Protein AF-A0A844G6I3-F1 (afdb_monomer)

Sequence (234 aa):
MMVKEEQNESQNSAVAVIETPEEQELDELVNLEDRIRTGVGHCFEIGMLLERIRKEKLYLLRGYKSFQCYCEEMFHIDRSYGYRLITCYRVRSLLPEDSRTLIPERLIRPLASLPPEAVVKIWNNAREAANGGIPNRRQLEKQVDEYRKRILDDELIEKFGPCDEESFFSYVLKRKLDTRTTVSELIESTKSRQALITAVKELKPLGIAFVPEEKEQLRIEILRRQEQELEKLW

Foldseek 3Di:
DDDDDDDDDDDPDPDDPPDDPLRVLVVVLVVLLVCCVVVPPCLLSLLVSLCVCQVVVSVVSVVDPDSQVSCCVSPVQHPVRNVLSVLLNVLLVLEDPVCNVPDDSLLSVLLSVDDSVLSHVLQVQQCVVVVNDGHDNVSSNVSSVVVVVVVVVVVCCVVPNPDDPQSSVCVVLVHRDDLPCALVNLLVSADALVSSVVVVVVVVVVVNDDDPVSVVVSVVSSVVRVVVVVVVVD

Radius of gyration: 33.17 Å; Cα contacts (8 Å, |Δi|>4): 162; chains: 1; bounding box: 119×59×69 Å

Mean predicted aligned error: 16.25 Å

Structure (mmCIF, N/CA/C/O backbone):
data_AF-A0A844G6I3-F1
#
_entry.id   AF-A0A844G6I3-F1
#
loop_
_atom_site.group_PDB
_atom_site.id
_atom_site.type_symbol
_atom_site.label_atom_id
_atom_site.label_alt_id
_atom_site.label_comp_id
_atom_site.label_asym_id
_atom_site.label_entity_id
_atom_site.label_seq_id
_atom_site.pdbx_PDB_ins_code
_atom_site.Cartn_x
_atom_site.Cartn_y
_atom_site.Cartn_z
_atom_site.occupancy
_atom_site.B_iso_or_equiv
_atom_site.auth_seq_id
_atom_site.auth_comp_id
_atom_site.auth_asym_id
_atom_site.auth_atom_id
_atom_site.pdbx_PDB_model_num
ATOM 1 N N . MET A 1 1 ? -76.545 35.129 45.598 1.00 35.72 1 MET A N 1
ATOM 2 C CA . MET A 1 1 ? -76.143 33.737 45.283 1.00 35.72 1 MET A CA 1
ATOM 3 C C . MET A 1 1 ? -74.853 33.841 44.472 1.00 35.72 1 MET A C 1
ATOM 5 O O . MET A 1 1 ? -74.798 34.738 43.645 1.00 35.72 1 MET A O 1
ATOM 9 N N . MET A 1 2 ? -73.729 33.206 44.830 1.00 37.78 2 MET A N 1
ATOM 10 C CA . MET A 1 2 ? -73.489 31.768 45.097 1.00 37.78 2 MET A CA 1
ATOM 11 C C . MET A 1 2 ? -73.597 30.942 43.799 1.00 37.78 2 MET A C 1
ATOM 13 O O . MET A 1 2 ? -74.603 31.094 43.117 1.00 37.78 2 MET A O 1
ATOM 17 N N . VAL A 1 3 ? -72.643 30.072 43.432 1.00 39.09 3 VAL A N 1
ATOM 18 C CA . VAL A 1 3 ? -71.362 29.693 44.087 1.00 39.09 3 VAL A CA 1
ATOM 19 C C . VAL A 1 3 ? -70.302 29.304 43.016 1.00 39.09 3 VAL A C 1
ATOM 21 O O . VAL A 1 3 ? -70.539 29.556 41.838 1.00 39.09 3 VAL A O 1
ATOM 24 N N . LYS A 1 4 ? -69.124 28.791 43.416 1.00 43.94 4 LYS A N 1
ATOM 25 C CA . LYS A 1 4 ? -68.039 28.251 42.553 1.00 43.94 4 LYS A CA 1
ATOM 26 C C . LYS A 1 4 ? -68.442 26.865 41.944 1.00 43.94 4 LYS A C 1
ATOM 28 O O . LYS A 1 4 ? -69.639 26.616 41.865 1.00 43.94 4 LYS A O 1
ATOM 33 N N . GLU A 1 5 ? -67.625 25.902 41.478 1.00 42.06 5 GLU A N 1
ATOM 34 C CA . GLU A 1 5 ? -66.207 25.446 41.619 1.00 42.06 5 GLU A CA 1
ATOM 35 C C . GLU A 1 5 ? -65.934 24.452 40.424 1.00 42.06 5 GLU A C 1
ATOM 37 O O . GLU A 1 5 ? -66.905 23.973 39.845 1.00 42.06 5 GLU A O 1
ATOM 42 N N . GLU A 1 6 ? -64.734 24.063 39.945 1.00 44.06 6 GLU A N 1
ATOM 43 C CA . GLU A 1 6 ? -63.344 24.414 40.309 1.00 44.06 6 GLU A CA 1
ATOM 44 C C . GLU A 1 6 ? -62.292 24.275 39.157 1.00 44.06 6 GLU A C 1
ATOM 46 O O . GLU A 1 6 ? -61.681 25.275 38.790 1.00 44.06 6 GLU A O 1
ATOM 51 N N . GLN A 1 7 ? -62.042 23.062 38.619 1.00 42.12 7 GLN A N 1
ATOM 52 C CA . GLN A 1 7 ? -60.841 22.630 37.836 1.00 42.12 7 GLN A CA 1
ATOM 53 C C . GLN A 1 7 ? -61.247 21.625 36.694 1.00 42.12 7 GLN A C 1
ATOM 55 O O . GLN A 1 7 ? -62.439 21.373 36.548 1.00 42.12 7 GLN A O 1
ATOM 60 N N . ASN A 1 8 ? -60.411 21.014 35.823 1.00 35.09 8 ASN A N 1
ATOM 61 C CA . ASN A 1 8 ? -58.976 20.679 35.894 1.00 35.09 8 ASN A CA 1
ATOM 62 C C . ASN A 1 8 ? -58.279 20.390 34.522 1.00 35.09 8 ASN A C 1
ATOM 64 O O . ASN A 1 8 ? -58.935 20.221 33.499 1.00 35.09 8 ASN A O 1
ATOM 68 N N . GLU A 1 9 ? -56.941 20.310 34.563 1.00 37.25 9 GLU A N 1
ATOM 69 C CA . GLU A 1 9 ? -55.935 19.669 33.680 1.00 37.25 9 GLU A CA 1
ATOM 70 C C . GLU A 1 9 ? -56.313 19.010 32.333 1.00 37.25 9 GLU A C 1
ATOM 72 O O . GLU A 1 9 ? -57.052 18.029 32.260 1.00 37.25 9 GLU A O 1
ATOM 77 N N . SER A 1 10 ? -55.533 19.363 31.299 1.00 40.62 10 SER A N 1
ATOM 78 C CA . SER A 1 10 ? -54.581 18.412 30.679 1.00 40.62 10 SER A CA 1
ATOM 79 C C . SER A 1 10 ? -53.498 19.147 29.876 1.00 40.62 10 SER A C 1
ATOM 81 O O . SER A 1 10 ? -53.684 19.470 28.704 1.00 40.62 10 SER A O 1
ATOM 83 N N . GLN A 1 11 ? -52.342 19.404 30.496 1.00 43.91 11 GLN A N 1
ATOM 84 C CA . GLN A 1 11 ? -51.139 19.827 29.772 1.00 43.91 11 GLN A CA 1
ATOM 85 C C . GLN A 1 11 ? -50.403 18.589 29.244 1.00 43.91 11 GLN A C 1
ATOM 87 O O . GLN A 1 11 ? -49.756 17.892 30.019 1.00 43.91 11 GLN A O 1
ATOM 92 N N . ASN A 1 12 ? -50.445 18.328 27.935 1.00 38.28 12 ASN A N 1
ATOM 93 C CA . ASN A 1 12 ? -49.542 17.351 27.318 1.00 38.28 12 ASN A CA 1
ATOM 94 C C . ASN A 1 12 ? -48.330 18.071 26.711 1.00 38.28 12 ASN A C 1
ATOM 96 O O . ASN A 1 12 ? -48.283 18.336 25.509 1.00 38.28 12 ASN A O 1
ATOM 100 N N . SER A 1 13 ? -47.377 18.445 27.566 1.00 39.41 13 SER A N 1
ATOM 101 C CA . SER A 1 13 ? -46.087 18.970 27.118 1.00 39.41 13 SER A CA 1
ATOM 102 C C . SER A 1 13 ? -45.249 17.823 26.559 1.00 39.41 13 SER A C 1
ATOM 104 O O . SER A 1 13 ? -44.830 16.940 27.307 1.00 39.41 13 SER A O 1
ATOM 106 N N . ALA A 1 14 ? -45.007 17.825 25.248 1.00 44.88 14 ALA A N 1
ATOM 107 C CA . ALA A 1 14 ? -44.119 16.860 24.616 1.00 44.88 14 ALA A CA 1
ATOM 108 C C . ALA A 1 14 ? -42.674 17.117 25.075 1.00 44.88 14 ALA A C 1
ATOM 110 O O . ALA A 1 14 ? -41.988 17.995 24.549 1.00 44.88 14 ALA A O 1
ATOM 111 N N . VAL A 1 15 ? -42.223 16.359 26.077 1.00 42.91 15 VAL A N 1
ATOM 112 C CA . VAL A 1 15 ? -40.839 16.398 26.558 1.00 42.91 15 VAL A CA 1
ATOM 113 C C . VAL A 1 15 ? -39.935 15.852 25.458 1.00 42.91 15 VAL A C 1
ATOM 115 O O . VAL A 1 15 ? -39.840 14.642 25.261 1.00 42.91 15 VAL A O 1
ATOM 118 N N . ALA A 1 16 ? -39.268 16.752 24.737 1.00 52.22 16 ALA A N 1
ATOM 119 C CA . ALA A 1 16 ? -38.140 16.384 23.898 1.00 52.22 16 ALA A CA 1
ATOM 120 C C . ALA A 1 16 ? -37.038 15.830 24.811 1.00 52.22 16 ALA A C 1
ATOM 122 O O . ALA A 1 16 ? -36.490 16.561 25.639 1.00 52.22 16 ALA A O 1
ATOM 123 N N . VAL A 1 17 ? -36.754 14.533 24.692 1.00 58.41 17 VAL A N 1
ATOM 124 C CA . VAL A 1 17 ? -35.651 13.897 25.414 1.00 58.41 17 VAL A CA 1
ATOM 125 C C . VAL A 1 17 ? -34.356 14.477 24.857 1.00 58.41 17 VAL A C 1
ATOM 127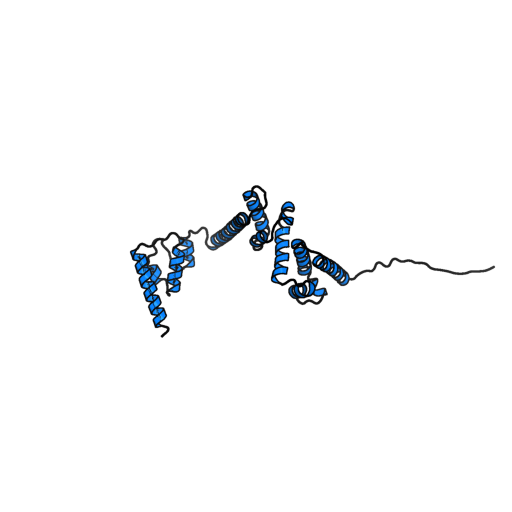 O O . VAL A 1 17 ? -34.025 14.271 23.693 1.00 58.41 17 VAL A O 1
ATOM 130 N N . ILE A 1 18 ? -33.651 15.252 25.680 1.00 60.41 18 ILE A N 1
ATOM 131 C CA . ILE A 1 18 ? -32.313 15.741 25.350 1.00 60.41 18 ILE A CA 1
ATOM 132 C C . ILE A 1 18 ? -31.343 14.618 25.713 1.00 60.41 18 ILE A C 1
ATOM 134 O O . ILE A 1 18 ? -30.822 14.574 26.826 1.00 60.41 18 ILE A O 1
ATOM 138 N N . GLU A 1 19 ? -31.176 13.687 24.779 1.00 64.38 19 GLU A N 1
ATOM 139 C CA . GLU A 1 19 ? -30.143 12.651 24.819 1.00 64.38 19 GLU A CA 1
ATOM 140 C C . GLU A 1 19 ? -28.765 13.298 25.015 1.00 64.38 19 GLU A C 1
ATOM 142 O O . GLU A 1 19 ? -28.468 14.365 24.463 1.00 64.38 19 GLU A O 1
ATOM 147 N N . THR A 1 20 ? -27.912 12.663 25.812 1.00 79.06 20 THR A N 1
ATOM 148 C CA . THR A 1 20 ? -26.533 13.120 25.990 1.00 79.06 20 THR A CA 1
ATOM 149 C C . THR A 1 20 ? -25.675 12.732 24.777 1.00 79.06 20 THR A C 1
ATOM 151 O O . THR A 1 20 ? -25.968 11.744 24.100 1.00 79.06 20 THR A O 1
ATOM 154 N N . PRO A 1 21 ? -24.572 13.454 24.493 1.00 79.75 21 PRO A N 1
ATOM 155 C CA . PRO A 1 21 ? -23.699 13.116 23.367 1.00 79.75 21 PRO A CA 1
ATOM 156 C C . PRO A 1 21 ? -23.146 11.681 23.414 1.00 79.75 21 PRO A C 1
ATOM 158 O O . PRO A 1 21 ? -22.980 11.060 22.369 1.00 79.75 21 PRO A O 1
ATOM 161 N N . GLU A 1 22 ? -22.901 11.133 24.610 1.00 81.69 22 GLU A N 1
ATOM 162 C CA . GLU A 1 22 ? -22.401 9.760 24.782 1.00 81.69 22 GLU A CA 1
ATOM 163 C C . GLU A 1 22 ? -23.467 8.698 24.452 1.00 81.69 22 GLU A C 1
ATOM 165 O O . GLU A 1 22 ? -23.132 7.647 23.906 1.00 81.69 22 GLU A O 1
ATOM 170 N N . GLU A 1 23 ? -24.748 8.974 24.721 1.00 85.31 23 GLU A N 1
ATOM 171 C CA . GLU A 1 23 ? -25.867 8.109 24.317 1.00 85.31 23 GLU A CA 1
ATOM 172 C C . GLU A 1 23 ? -26.033 8.112 22.788 1.00 85.31 23 GLU A C 1
ATOM 174 O O . GLU A 1 23 ? -26.194 7.054 22.181 1.00 85.31 23 GLU A O 1
ATOM 179 N N . GLN A 1 24 ? -25.888 9.277 22.148 1.00 87.38 24 GLN A N 1
ATOM 180 C CA . GLN A 1 24 ? -25.983 9.407 20.689 1.00 87.38 24 GLN A CA 1
ATOM 181 C C . GLN A 1 24 ? -24.823 8.712 19.955 1.00 87.38 24 GLN A C 1
ATOM 183 O O . GLN A 1 24 ? -25.059 7.991 18.983 1.00 87.38 24 GLN A O 1
ATOM 188 N N . GLU A 1 25 ? -23.579 8.850 20.431 1.00 91.25 25 GLU A N 1
ATOM 189 C CA . GLU A 1 25 ? -22.440 8.102 19.873 1.00 91.25 25 GLU A CA 1
ATOM 190 C C . GLU A 1 25 ? -22.575 6.578 20.082 1.00 91.25 25 GLU A C 1
ATOM 192 O O . GLU A 1 25 ? -22.097 5.792 19.255 1.00 91.25 25 GLU A O 1
ATOM 197 N N . LEU A 1 26 ? -23.237 6.138 21.161 1.00 92.94 26 LEU A N 1
ATOM 198 C CA . LEU A 1 26 ? -23.492 4.722 21.432 1.00 92.94 26 LEU A CA 1
ATOM 199 C C . LEU A 1 26 ? -24.557 4.133 20.492 1.00 92.94 26 LEU A C 1
ATOM 201 O O . LEU A 1 26 ? -24.345 3.038 19.965 1.00 92.94 26 LEU A O 1
ATOM 205 N N . ASP A 1 27 ? -25.652 4.846 20.232 1.00 92.38 27 ASP A N 1
ATOM 206 C CA . ASP A 1 27 ? -26.686 4.415 19.280 1.00 92.38 27 ASP A CA 1
ATOM 207 C C . ASP A 1 27 ? -26.177 4.435 17.828 1.00 92.38 27 ASP A C 1
ATOM 209 O O . ASP A 1 27 ? -26.443 3.502 17.057 1.00 92.38 27 ASP A O 1
ATOM 213 N N . GLU A 1 28 ? -25.343 5.416 17.459 1.00 93.38 28 GLU A N 1
ATOM 214 C CA . GLU A 1 28 ? -24.597 5.360 16.197 1.00 93.38 28 GLU A CA 1
ATOM 215 C C . GLU A 1 28 ? -23.698 4.117 16.131 1.00 93.38 28 GLU A C 1
ATOM 217 O O . GLU A 1 28 ? -23.680 3.425 15.110 1.00 93.38 28 GLU A O 1
ATOM 222 N N . LEU A 1 29 ? -22.977 3.784 17.206 1.00 94.88 29 LEU A N 1
ATOM 223 C CA . LEU A 1 29 ? -22.133 2.591 17.246 1.00 94.88 29 LEU A CA 1
ATOM 224 C C . LEU A 1 29 ? -22.944 1.296 17.096 1.00 94.88 29 LEU A C 1
ATOM 226 O O . LEU A 1 29 ? -22.521 0.420 16.341 1.00 94.88 29 LEU A O 1
ATOM 230 N N . VAL A 1 30 ? -24.111 1.178 17.737 1.00 95.12 30 VAL A N 1
ATOM 231 C CA . VAL A 1 30 ? -25.024 0.032 17.556 1.00 95.12 30 VAL A CA 1
ATOM 232 C C . VAL A 1 30 ? -25.443 -0.099 16.087 1.00 95.12 30 VAL A C 1
ATOM 234 O O . VAL A 1 30 ? -25.347 -1.189 15.521 1.00 95.12 30 VAL A O 1
ATOM 237 N N . ASN A 1 31 ? -25.810 1.006 15.429 1.00 93.44 31 ASN A N 1
ATOM 238 C CA . ASN A 1 31 ? -26.165 1.009 14.006 1.00 93.44 31 ASN A CA 1
ATOM 239 C C . ASN A 1 31 ? -25.001 0.536 13.110 1.00 93.44 31 ASN A C 1
ATOM 241 O O . ASN A 1 31 ? -25.188 -0.281 12.204 1.00 93.44 31 ASN A O 1
ATOM 245 N N . LEU A 1 32 ? -23.782 1.019 13.377 1.00 94.25 32 LEU A N 1
ATOM 246 C CA . LEU A 1 32 ? -22.578 0.624 12.640 1.00 94.25 32 LEU A CA 1
ATOM 247 C C . LEU A 1 32 ? -22.218 -0.853 12.883 1.00 94.25 32 LEU A C 1
ATOM 249 O O . LEU A 1 32 ? -21.827 -1.544 11.940 1.00 94.25 32 LEU A O 1
ATOM 253 N N . GLU A 1 33 ? -22.372 -1.351 14.113 1.00 94.75 33 GLU A N 1
ATOM 254 C CA . GLU A 1 33 ? -22.182 -2.763 14.457 1.00 94.75 33 GLU A CA 1
ATOM 255 C C . GLU A 1 33 ? -23.172 -3.673 13.715 1.00 94.75 33 GLU A C 1
ATOM 257 O O . GLU A 1 33 ? -22.752 -4.654 13.098 1.00 94.75 33 GLU A O 1
ATOM 262 N N . ASP A 1 34 ? -24.468 -3.351 13.720 1.00 92.94 34 ASP A N 1
ATOM 263 C CA . ASP A 1 34 ? -25.490 -4.172 13.061 1.00 92.94 34 ASP A CA 1
ATOM 264 C C . ASP A 1 34 ? -25.353 -4.172 11.536 1.00 92.94 34 ASP A C 1
ATOM 266 O O . ASP A 1 34 ? -25.562 -5.207 10.896 1.00 92.94 34 ASP A O 1
ATOM 270 N N . ARG A 1 35 ? -24.895 -3.069 10.935 1.00 91.69 35 ARG A N 1
ATOM 271 C CA . ARG A 1 35 ? -24.529 -3.035 9.509 1.00 91.69 35 ARG A CA 1
ATOM 272 C C . ARG A 1 35 ? -23.298 -3.884 9.183 1.00 91.69 35 ARG A C 1
ATOM 274 O O . ARG A 1 35 ? -23.248 -4.484 8.112 1.00 91.69 35 ARG A O 1
ATOM 281 N N . ILE A 1 36 ? -22.330 -4.007 10.095 1.00 91.12 36 ILE A N 1
ATOM 282 C CA . ILE A 1 36 ? -21.210 -4.952 9.930 1.00 91.12 36 ILE A CA 1
ATOM 283 C C . ILE A 1 36 ? -21.706 -6.403 10.053 1.00 91.12 36 ILE A C 1
ATOM 285 O O . ILE A 1 36 ? -21.328 -7.236 9.230 1.00 91.12 36 ILE A O 1
ATOM 289 N N . ARG A 1 37 ? -22.589 -6.705 11.018 1.00 89.06 37 ARG A N 1
ATOM 290 C CA . ARG A 1 37 ? -23.183 -8.047 11.215 1.00 89.06 37 ARG A CA 1
ATOM 291 C C . ARG A 1 37 ? -24.044 -8.495 10.029 1.00 89.06 37 ARG A C 1
ATOM 293 O O . ARG A 1 37 ? -23.988 -9.655 9.634 1.00 89.06 37 ARG A O 1
ATOM 300 N N . THR A 1 38 ? -24.830 -7.584 9.456 1.00 84.75 38 THR A N 1
ATOM 301 C CA . THR A 1 38 ? -25.734 -7.861 8.322 1.00 84.75 38 THR A CA 1
ATOM 302 C C . THR A 1 38 ? -25.066 -7.753 6.946 1.00 84.75 38 THR A C 1
ATOM 304 O O . THR A 1 38 ? -25.642 -8.218 5.964 1.00 84.75 38 THR A O 1
ATOM 307 N N . GLY A 1 39 ? -23.849 -7.198 6.858 1.00 65.06 39 GLY A N 1
ATOM 308 C CA . GLY A 1 39 ? -23.117 -6.861 5.625 1.00 65.06 39 GLY A CA 1
ATOM 309 C C . GLY A 1 39 ? -22.582 -8.036 4.787 1.00 65.06 39 GLY A C 1
ATOM 310 O O . GLY A 1 39 ? -21.447 -7.992 4.298 1.00 65.06 39 GLY A O 1
ATOM 311 N N . VAL A 1 40 ? -23.375 -9.096 4.606 1.00 51.47 40 VAL A N 1
ATOM 312 C CA . VAL A 1 40 ? -23.017 -10.319 3.872 1.00 51.47 40 VAL A CA 1
ATOM 313 C C . VAL A 1 40 ? -22.689 -10.006 2.405 1.00 51.47 40 VAL A C 1
ATOM 315 O O . VAL A 1 40 ? -23.566 -9.884 1.556 1.00 51.47 40 VAL A O 1
ATOM 318 N N . GLY A 1 41 ? -21.391 -9.922 2.096 1.00 58.09 41 GLY A N 1
ATOM 319 C CA . GLY A 1 41 ? -20.866 -9.819 0.728 1.00 58.09 41 GLY A CA 1
ATOM 320 C C . GLY A 1 41 ? -20.300 -8.455 0.314 1.00 58.09 41 GLY A C 1
ATOM 321 O O . GLY A 1 41 ? -19.897 -8.303 -0.841 1.00 58.09 41 GLY A O 1
ATOM 322 N N . HIS A 1 42 ? -20.231 -7.455 1.202 1.00 73.88 42 HIS A N 1
ATOM 323 C CA . HIS A 1 42 ? -19.768 -6.101 0.849 1.00 73.88 42 HIS A CA 1
ATOM 324 C C . HIS A 1 42 ? -18.527 -5.652 1.637 1.00 73.88 42 HIS A C 1
ATOM 326 O O . HIS A 1 42 ? -18.568 -4.737 2.455 1.00 73.88 42 HIS A O 1
ATOM 332 N N . CYS A 1 43 ? -17.364 -6.226 1.302 1.00 78.50 43 CYS A N 1
ATOM 333 C CA . CYS A 1 43 ? -16.057 -5.883 1.891 1.00 78.50 43 CYS A CA 1
ATOM 334 C C . CYS A 1 43 ? -15.716 -4.375 1.871 1.00 78.50 43 CYS A C 1
ATOM 336 O O . CYS A 1 43 ? -14.955 -3.901 2.711 1.00 78.50 43 CYS A O 1
ATOM 338 N N . PHE A 1 44 ? -16.268 -3.620 0.915 1.00 83.12 44 PHE A N 1
ATOM 339 C CA . PHE A 1 44 ? -16.135 -2.161 0.838 1.00 83.12 44 PHE A CA 1
ATOM 340 C C . PHE A 1 44 ? -16.949 -1.430 1.913 1.00 83.12 44 PHE A C 1
ATOM 342 O O . PHE A 1 44 ? -16.438 -0.496 2.522 1.00 83.12 44 PHE A O 1
ATOM 349 N N . GLU A 1 45 ? -18.185 -1.865 2.170 1.00 87.38 45 GLU A N 1
ATOM 350 C CA . GLU A 1 45 ? -19.029 -1.292 3.221 1.00 87.38 45 GLU A CA 1
ATOM 351 C C . GLU A 1 45 ? -18.480 -1.647 4.604 1.00 87.38 45 GLU A C 1
ATOM 353 O O . GLU A 1 45 ? -18.292 -0.754 5.424 1.00 87.38 45 GLU A O 1
ATOM 358 N N . ILE A 1 46 ? -18.091 -2.906 4.833 1.00 90.81 46 ILE A N 1
ATOM 359 C CA . ILE A 1 46 ? -17.429 -3.297 6.087 1.00 90.81 46 ILE A CA 1
ATOM 360 C C . ILE A 1 46 ? -16.150 -2.464 6.291 1.00 90.81 46 ILE A C 1
ATOM 362 O O . ILE A 1 46 ? -15.919 -1.953 7.382 1.00 90.81 46 ILE A O 1
ATOM 366 N N . GLY A 1 47 ? -15.349 -2.244 5.240 1.00 91.62 47 GLY A N 1
ATOM 367 C CA . GLY A 1 47 ? -14.169 -1.373 5.294 1.00 91.62 47 GLY 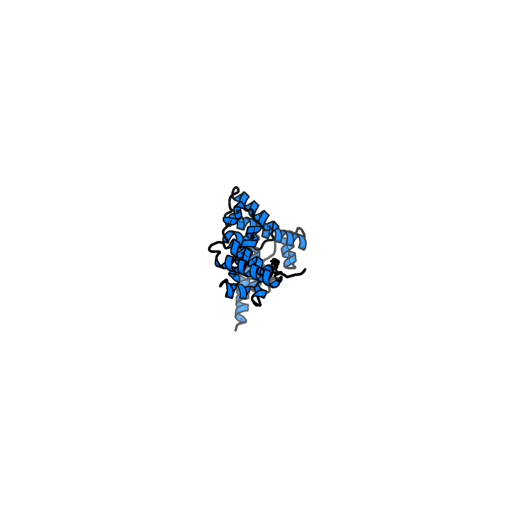A CA 1
ATOM 368 C C . GLY A 1 47 ? -14.476 0.088 5.653 1.00 91.62 47 GLY A C 1
ATOM 369 O O . GLY A 1 47 ? -13.732 0.686 6.428 1.00 91.62 47 GLY A O 1
ATOM 370 N N . MET A 1 48 ? -15.581 0.640 5.143 1.00 92.31 48 MET A N 1
ATOM 371 C CA . MET A 1 48 ? -16.071 1.988 5.460 1.00 92.31 48 MET A CA 1
ATOM 372 C C . MET A 1 48 ? -16.517 2.106 6.925 1.00 92.31 48 MET A C 1
ATOM 374 O O . MET A 1 48 ? -16.116 3.037 7.624 1.00 92.31 48 MET A O 1
ATOM 378 N N . LEU A 1 49 ? -17.324 1.153 7.400 1.00 94.75 49 LEU A N 1
ATOM 379 C CA . LEU A 1 49 ? -17.866 1.132 8.763 1.00 94.75 49 LEU A CA 1
ATOM 380 C C . LEU A 1 49 ? -16.744 0.935 9.797 1.00 94.75 49 LEU A C 1
ATOM 382 O O . LEU A 1 49 ? -16.664 1.671 10.782 1.00 94.75 49 LEU A O 1
ATOM 386 N N . LEU A 1 50 ? -15.816 0.012 9.524 1.00 95.06 50 LEU A N 1
ATOM 387 C CA . LEU A 1 50 ? -14.609 -0.198 10.326 1.00 95.06 50 LEU A CA 1
ATOM 388 C C . LEU A 1 50 ? -13.684 1.028 10.335 1.00 95.06 50 LEU A C 1
ATOM 390 O O . LEU A 1 50 ? -13.061 1.306 11.361 1.00 95.06 50 LEU A O 1
ATOM 394 N N . GLU A 1 51 ? -13.588 1.787 9.237 1.00 95.56 51 GLU A N 1
ATOM 395 C CA . GLU A 1 51 ? -12.857 3.057 9.247 1.00 95.56 51 GLU A CA 1
ATOM 396 C C . GLU A 1 51 ? -13.542 4.096 10.139 1.00 95.56 51 GLU A C 1
ATOM 398 O O . GLU A 1 51 ? -12.852 4.707 10.957 1.00 95.56 51 GLU A O 1
ATOM 403 N N . ARG A 1 52 ? -14.867 4.265 10.034 1.00 96.06 52 ARG A N 1
ATOM 404 C CA . ARG A 1 52 ? -15.625 5.214 10.863 1.00 96.06 52 ARG A CA 1
ATOM 405 C C . ARG A 1 52 ? -15.390 4.953 12.356 1.00 96.06 52 ARG A C 1
ATOM 407 O O . ARG A 1 52 ? -14.835 5.804 13.051 1.00 96.06 52 ARG A O 1
ATOM 414 N N . ILE A 1 53 ? -15.669 3.727 12.809 1.00 96.31 53 ILE A N 1
ATOM 415 C CA . ILE A 1 53 ? -15.480 3.293 14.207 1.00 96.31 53 ILE A CA 1
ATOM 416 C C . ILE A 1 53 ? -14.034 3.515 14.682 1.00 96.31 53 ILE A C 1
ATOM 418 O O . ILE A 1 53 ? -13.802 3.920 15.822 1.00 96.31 53 ILE A O 1
ATOM 422 N N . ARG A 1 54 ? -13.037 3.269 13.821 1.00 96.06 54 ARG A N 1
ATOM 423 C CA . ARG A 1 54 ? -11.620 3.476 14.154 1.00 96.06 54 ARG A CA 1
ATOM 424 C C . ARG A 1 54 ? -11.236 4.955 14.241 1.00 96.06 54 ARG A C 1
ATOM 426 O O . ARG A 1 54 ? -10.408 5.304 15.082 1.00 96.06 54 ARG A O 1
ATOM 433 N N . LYS A 1 55 ? -11.767 5.796 13.351 1.00 95.88 55 LYS A N 1
ATOM 434 C CA . LYS A 1 55 ? -11.443 7.227 13.234 1.00 95.88 55 LYS A CA 1
ATOM 435 C C . LYS A 1 55 ? -12.051 8.028 14.384 1.00 95.88 55 LYS A C 1
ATOM 437 O O . LYS A 1 55 ? -11.336 8.800 15.017 1.00 95.88 55 LYS A O 1
ATOM 442 N N . GLU A 1 56 ? -13.330 7.798 14.664 1.00 95.56 56 GLU A N 1
ATOM 443 C CA . GLU A 1 56 ? -14.065 8.405 15.783 1.00 95.56 56 GLU A CA 1
ATOM 444 C C . GLU A 1 56 ? -13.763 7.717 17.130 1.00 95.56 56 GLU A C 1
ATOM 446 O O . GLU A 1 56 ? -14.042 8.268 18.184 1.00 95.56 56 GLU A O 1
ATOM 451 N N . LYS A 1 57 ? -13.085 6.559 17.111 1.00 95.62 57 LYS A N 1
ATOM 452 C CA . LYS A 1 57 ? -12.698 5.751 18.286 1.00 95.62 57 LYS A CA 1
ATOM 453 C C . LYS A 1 57 ? -13.872 5.202 19.106 1.00 95.62 57 LYS A C 1
ATOM 455 O O . LYS A 1 57 ? -13.666 4.810 20.253 1.00 95.62 57 LYS A O 1
ATOM 460 N N . LEU A 1 58 ? -15.057 5.080 18.508 1.00 96.56 58 LEU A N 1
ATOM 461 C CA . LEU A 1 58 ? -16.293 4.604 19.151 1.00 96.56 58 LEU A CA 1
ATOM 462 C C . LEU A 1 58 ? -16.118 3.261 19.896 1.00 96.56 58 LEU A C 1
ATOM 464 O O . LEU A 1 58 ? -16.775 3.009 20.899 1.00 96.56 58 LEU A O 1
ATOM 468 N N . TYR A 1 59 ? -15.154 2.426 19.487 1.00 95.62 59 TYR A N 1
ATOM 469 C CA . TYR A 1 59 ? -14.760 1.204 20.206 1.00 95.62 59 TYR A CA 1
ATOM 470 C C . TYR A 1 59 ? -14.400 1.418 21.698 1.00 95.62 59 TYR A C 1
ATOM 472 O O . TYR A 1 59 ? -14.445 0.465 22.480 1.00 95.62 59 TYR A O 1
ATOM 480 N N . LEU A 1 60 ? -14.057 2.648 22.105 1.00 95.62 60 LEU A N 1
ATOM 481 C CA . LEU A 1 60 ? -13.821 3.041 23.499 1.00 95.62 60 LEU A CA 1
ATOM 482 C C . LEU A 1 60 ? -15.107 3.052 24.343 1.00 95.62 60 LEU A C 1
ATOM 484 O O . LEU A 1 60 ? -15.034 2.709 25.520 1.00 95.62 60 LEU A O 1
ATOM 488 N N . LEU A 1 61 ? -16.270 3.364 23.755 1.00 94.69 61 LEU A N 1
ATOM 489 C CA . LEU A 1 61 ? -17.581 3.358 24.432 1.00 94.69 61 LEU A CA 1
ATOM 490 C C . LEU A 1 61 ? -17.967 1.944 24.897 1.00 94.69 61 LEU A C 1
ATOM 492 O O . LEU A 1 61 ? -18.600 1.753 25.929 1.00 94.69 61 LEU A O 1
ATOM 496 N N . ARG A 1 62 ? -17.503 0.926 24.162 1.00 93.25 62 ARG A N 1
ATOM 497 C CA . ARG A 1 62 ? -17.597 -0.498 24.524 1.00 93.25 62 ARG A CA 1
ATOM 498 C C . ARG A 1 62 ? -16.468 -0.969 25.462 1.00 93.25 62 ARG A C 1
ATOM 500 O O . ARG A 1 62 ? -16.331 -2.163 25.703 1.00 93.25 62 ARG A O 1
ATOM 507 N N . GLY A 1 63 ? -15.626 -0.063 25.967 1.00 94.69 63 GLY A N 1
ATOM 508 C CA . GLY A 1 63 ? -14.536 -0.351 26.909 1.00 94.69 63 GLY A CA 1
ATOM 509 C C . GLY A 1 63 ? -13.265 -0.969 26.305 1.00 94.69 63 GLY A C 1
ATOM 510 O O . GLY A 1 63 ? -12.319 -1.271 27.042 1.00 94.69 63 GLY A O 1
ATOM 511 N N . TYR A 1 64 ? -13.184 -1.160 24.983 1.00 95.75 64 TYR A N 1
ATOM 512 C CA . TYR A 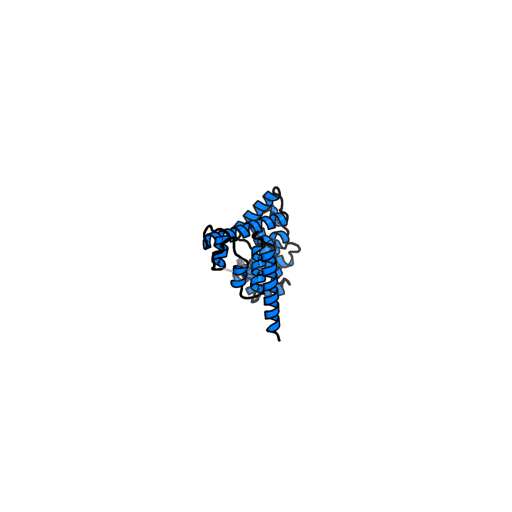1 64 ? -12.033 -1.824 24.366 1.00 95.75 64 TYR A CA 1
ATOM 513 C C . TYR A 1 64 ? -10.810 -0.908 24.289 1.00 95.75 64 TYR A C 1
ATOM 515 O O . TYR A 1 64 ? -10.809 0.132 23.636 1.00 95.75 64 TYR A O 1
ATOM 523 N N . LYS A 1 65 ? -9.693 -1.355 24.871 1.00 93.50 65 LYS A N 1
ATOM 524 C CA . LYS A 1 65 ? -8.420 -0.606 24.885 1.00 93.50 65 LYS A CA 1
ATOM 525 C C . LYS A 1 65 ? -7.768 -0.455 23.503 1.00 93.50 65 LYS A C 1
ATOM 527 O O . LYS A 1 65 ? -6.852 0.348 23.347 1.00 93.50 65 LYS A O 1
ATOM 532 N N . SER A 1 66 ? -8.206 -1.215 22.496 1.00 95.31 66 SER A N 1
ATOM 533 C CA . SER A 1 66 ? -7.760 -1.042 21.113 1.00 95.31 66 SER A CA 1
ATOM 534 C C . SER A 1 66 ? -8.824 -1.459 20.099 1.00 95.31 66 SER A C 1
ATOM 536 O O . SER A 1 66 ? -9.606 -2.380 20.336 1.00 95.31 66 SER A O 1
ATOM 538 N N . PHE A 1 67 ? -8.766 -0.832 18.924 1.00 93.38 67 PHE A N 1
ATOM 539 C CA . PHE A 1 67 ? -9.580 -1.188 17.763 1.00 93.38 67 PHE A CA 1
ATOM 540 C C . PHE A 1 67 ? -9.387 -2.647 17.304 1.00 93.38 67 PHE A C 1
ATOM 542 O O . PHE A 1 67 ? -10.322 -3.238 16.774 1.00 93.38 67 PHE A O 1
ATOM 549 N N . GLN A 1 68 ? -8.206 -3.249 17.526 1.00 94.38 68 GLN A N 1
ATOM 550 C CA . GLN A 1 68 ? -7.995 -4.670 17.225 1.00 94.38 68 GLN A CA 1
ATOM 551 C C . GLN A 1 68 ? -8.887 -5.544 18.108 1.00 94.38 68 GLN A C 1
ATOM 553 O O . GLN A 1 68 ? -9.668 -6.320 17.572 1.00 94.38 68 GLN A O 1
ATOM 558 N N . CYS A 1 69 ? -8.788 -5.396 19.434 1.00 95.69 69 CYS A N 1
ATOM 559 C CA . CYS A 1 69 ? -9.554 -6.210 20.383 1.00 95.69 69 CYS A CA 1
ATOM 560 C C . CYS A 1 69 ? -11.058 -6.099 20.104 1.00 95.69 69 CYS A C 1
ATOM 562 O O . CYS A 1 69 ? -11.755 -7.101 20.074 1.00 95.69 69 CYS A O 1
ATOM 564 N N . TYR A 1 70 ? -11.531 -4.887 19.802 1.00 96.25 70 TYR A N 1
ATOM 565 C CA . TYR A 1 70 ? -12.909 -4.652 19.382 1.00 96.25 70 TYR A CA 1
ATOM 566 C C . TYR A 1 70 ? -13.304 -5.450 18.123 1.00 96.25 70 TYR A C 1
ATOM 568 O O . TYR A 1 70 ? -14.339 -6.105 18.128 1.00 96.25 70 TYR A O 1
ATOM 576 N N . CYS A 1 71 ? -12.492 -5.452 17.058 1.00 94.12 71 CYS A N 1
ATOM 577 C CA . CYS A 1 71 ? -12.800 -6.214 15.835 1.00 94.12 71 CYS A CA 1
ATOM 578 C C . CYS A 1 71 ? -12.790 -7.736 16.049 1.00 94.12 71 CYS A C 1
ATOM 580 O O . CYS A 1 71 ? -13.579 -8.459 15.436 1.00 94.12 71 CYS A O 1
ATOM 582 N N . GLU A 1 72 ? -11.878 -8.206 16.895 1.00 94.12 72 GLU A N 1
ATOM 583 C CA . GLU A 1 72 ? -11.619 -9.620 17.168 1.00 94.12 72 GLU A CA 1
ATOM 584 C C . GLU A 1 72 ? -12.738 -10.225 18.043 1.00 94.12 72 GLU A C 1
ATOM 586 O O . GLU A 1 72 ? -13.279 -11.283 17.719 1.00 94.12 72 GLU A O 1
ATOM 591 N N . GLU A 1 73 ? -13.183 -9.491 19.067 1.00 95.00 73 GLU A N 1
ATOM 592 C CA . GLU A 1 73 ? -14.257 -9.902 19.983 1.00 95.00 73 GLU A CA 1
ATOM 593 C C . GLU A 1 73 ? -15.667 -9.658 19.401 1.00 95.00 73 GLU A C 1
ATOM 595 O O . GLU A 1 73 ? -16.527 -10.531 19.494 1.00 95.00 73 GLU A O 1
ATOM 600 N N . MET A 1 74 ? -15.923 -8.510 18.751 1.00 93.56 74 MET A N 1
ATOM 601 C CA . MET A 1 74 ? -17.280 -8.143 18.289 1.00 93.56 74 MET A CA 1
ATOM 602 C C . MET A 1 74 ? -17.672 -8.736 16.927 1.00 93.56 74 MET A C 1
ATOM 604 O O . MET A 1 74 ? -18.865 -8.848 16.640 1.00 93.56 74 MET A O 1
ATOM 608 N N . PHE A 1 75 ? -16.695 -9.072 16.074 1.00 92.19 75 PHE A N 1
ATOM 609 C CA . PHE A 1 75 ? -16.937 -9.528 14.695 1.00 92.19 75 PHE A CA 1
ATOM 610 C C . PHE A 1 75 ? -16.083 -10.730 14.259 1.00 92.19 75 PHE A C 1
ATOM 612 O O . PHE A 1 75 ? -16.215 -11.178 13.120 1.00 92.19 75 PHE A O 1
ATOM 619 N N . HIS A 1 76 ? -15.175 -11.224 15.109 1.00 92.75 76 HIS A N 1
ATOM 620 C CA . HIS A 1 76 ? -14.179 -12.251 14.760 1.00 92.75 76 HIS A CA 1
ATOM 621 C C . HIS A 1 76 ? -13.306 -11.877 13.545 1.00 92.75 76 HIS A C 1
ATOM 623 O O . HIS A 1 76 ? -12.850 -12.732 12.783 1.00 92.75 76 HIS A O 1
ATOM 629 N N . ILE A 1 77 ? -13.055 -10.575 13.366 1.00 91.12 77 ILE A N 1
ATOM 630 C CA . ILE A 1 77 ? -12.211 -10.028 12.301 1.00 91.12 77 ILE A CA 1
ATOM 631 C C . ILE A 1 77 ? -10.788 -9.856 12.837 1.00 91.12 77 ILE A C 1
ATOM 633 O O . ILE A 1 77 ? -10.526 -8.986 13.668 1.00 91.12 77 ILE A O 1
ATOM 637 N N . ASP A 1 78 ? -9.849 -10.649 12.312 1.00 91.06 78 ASP A N 1
ATOM 638 C CA . ASP A 1 78 ? -8.436 -10.532 12.672 1.00 91.06 78 ASP A CA 1
ATOM 639 C C . ASP A 1 78 ? -7.851 -9.163 12.275 1.00 91.06 78 ASP A C 1
ATOM 641 O O . ASP A 1 78 ? -8.261 -8.537 11.288 1.00 91.06 78 ASP A O 1
ATOM 645 N N . ARG A 1 79 ? -6.830 -8.710 13.015 1.00 88.62 79 ARG A N 1
ATOM 646 C CA . ARG A 1 79 ? -6.142 -7.424 12.793 1.00 88.62 79 ARG A CA 1
ATOM 647 C C . ARG A 1 79 ? -5.745 -7.192 11.329 1.00 88.62 79 ARG A C 1
ATOM 649 O O . ARG A 1 79 ? -5.916 -6.091 10.804 1.00 88.62 79 ARG A O 1
ATOM 656 N N . SER A 1 80 ? -5.183 -8.203 10.674 1.00 88.50 80 SER A N 1
ATOM 657 C CA . SER A 1 80 ? -4.650 -8.109 9.313 1.00 88.50 80 SER A CA 1
ATOM 658 C C . SER A 1 80 ? -5.750 -8.111 8.256 1.00 88.50 80 SER A C 1
ATOM 660 O O . SER A 1 80 ? -5.539 -7.551 7.179 1.00 88.50 80 SER A O 1
ATOM 662 N N . TYR A 1 81 ? -6.907 -8.720 8.523 1.00 89.06 81 TYR A N 1
ATOM 663 C CA . TYR A 1 81 ? -8.080 -8.635 7.655 1.00 89.06 81 TYR A CA 1
ATOM 664 C C . TYR A 1 81 ? -8.851 -7.326 7.859 1.00 89.06 81 TYR A C 1
ATOM 666 O O . TYR A 1 81 ? -9.103 -6.628 6.878 1.00 89.06 81 TYR A O 1
ATOM 674 N N . GLY A 1 82 ? -9.116 -6.904 9.099 1.00 90.12 82 GLY A N 1
ATOM 675 C CA . GLY A 1 82 ? -9.816 -5.644 9.389 1.00 90.12 82 GLY A CA 1
ATOM 676 C C . GLY A 1 82 ? -9.105 -4.414 8.813 1.00 90.12 82 GLY A C 1
ATOM 677 O O . GLY A 1 82 ? -9.719 -3.585 8.140 1.00 90.12 82 GLY A O 1
ATOM 678 N N . TYR A 1 83 ? -7.777 -4.335 8.962 1.00 90.12 83 TYR A N 1
ATOM 679 C CA . TYR A 1 83 ? -6.987 -3.269 8.332 1.00 90.12 83 TYR A CA 1
ATOM 680 C C . TYR A 1 83 ? -6.948 -3.388 6.797 1.00 90.12 83 TYR A C 1
ATOM 682 O O . TYR A 1 83 ? -6.881 -2.367 6.114 1.00 90.12 83 TYR A O 1
ATOM 690 N N . ARG A 1 84 ? -7.033 -4.601 6.229 1.00 88.19 84 ARG A N 1
ATOM 691 C CA . ARG A 1 84 ? -7.119 -4.814 4.772 1.00 88.19 84 ARG A CA 1
ATOM 692 C C . ARG A 1 84 ? -8.453 -4.325 4.214 1.00 88.19 84 ARG A C 1
ATOM 694 O O . ARG A 1 84 ? -8.444 -3.711 3.153 1.00 88.19 84 ARG A O 1
ATOM 701 N N . LEU A 1 85 ? -9.563 -4.530 4.927 1.00 89.38 85 LEU A N 1
ATOM 702 C CA . LEU A 1 85 ? -10.886 -4.015 4.553 1.00 89.38 85 LEU A CA 1
ATOM 703 C C . LEU A 1 85 ? -10.906 -2.479 4.537 1.00 89.38 85 LEU A C 1
ATOM 705 O O . LEU A 1 85 ? -11.290 -1.895 3.524 1.00 89.38 85 LEU A O 1
ATOM 709 N N . ILE A 1 86 ? -10.396 -1.830 5.592 1.00 91.62 86 ILE A N 1
ATOM 710 C CA . ILE A 1 86 ? -10.224 -0.364 5.649 1.00 91.62 86 ILE A CA 1
ATOM 711 C C . ILE A 1 86 ? -9.389 0.133 4.460 1.00 91.62 86 ILE A C 1
ATOM 713 O O . ILE A 1 86 ? -9.802 1.030 3.730 1.00 91.62 86 ILE A O 1
ATOM 717 N N . THR A 1 87 ? -8.233 -0.482 4.204 1.00 89.44 87 THR A N 1
ATOM 718 C CA . THR A 1 87 ? -7.376 -0.133 3.060 1.00 89.44 87 THR A CA 1
ATOM 719 C C . THR A 1 87 ? -8.077 -0.341 1.711 1.00 89.44 87 THR A C 1
ATOM 721 O O . THR A 1 87 ? -7.907 0.474 0.804 1.00 89.44 87 THR A O 1
ATOM 724 N N . CYS A 1 88 ? -8.906 -1.382 1.574 1.00 87.81 88 CYS A N 1
ATOM 725 C CA . CYS A 1 88 ? -9.699 -1.608 0.365 1.00 87.81 88 CYS A CA 1
ATOM 726 C C . CYS A 1 88 ? -10.746 -0.514 0.144 1.00 87.81 88 CYS A C 1
ATOM 728 O O . CYS A 1 88 ? -10.894 -0.039 -0.981 1.00 87.81 88 CYS A O 1
ATOM 730 N N . TYR A 1 89 ? -11.432 -0.090 1.207 1.00 89.88 89 TYR A N 1
ATOM 731 C CA . TYR A 1 89 ? -12.341 1.054 1.179 1.00 89.88 89 TYR A CA 1
ATOM 732 C C . TYR A 1 89 ? -11.611 2.342 0.765 1.00 89.88 89 TYR A C 1
ATOM 734 O O . TYR A 1 89 ? -12.017 2.971 -0.211 1.00 89.88 89 TYR A O 1
ATOM 742 N N . ARG A 1 90 ? -10.490 2.674 1.422 1.00 90.38 90 ARG A N 1
ATOM 743 C CA . ARG A 1 90 ? -9.695 3.892 1.169 1.00 90.38 90 ARG A CA 1
ATOM 744 C C . ARG A 1 90 ? -9.221 4.040 -0.268 1.00 90.38 90 ARG A C 1
ATOM 746 O O . ARG A 1 90 ? -9.357 5.110 -0.844 1.00 90.38 90 ARG A O 1
ATOM 753 N N . VAL A 1 91 ? -8.660 2.986 -0.861 1.00 90.06 91 VAL A N 1
ATOM 754 C CA . VAL A 1 91 ? -8.233 3.050 -2.267 1.00 90.06 91 VAL A CA 1
ATOM 755 C C . VAL A 1 91 ? -9.454 3.171 -3.178 1.00 90.06 91 VAL A C 1
ATOM 757 O O . VAL A 1 91 ? -9.448 3.969 -4.106 1.00 90.06 91 VAL A O 1
ATOM 760 N N . ARG A 1 92 ? -10.526 2.415 -2.913 1.00 88.88 92 ARG A N 1
ATOM 761 C CA . ARG A 1 92 ? -11.717 2.375 -3.772 1.00 88.88 92 ARG A CA 1
ATOM 762 C C . ARG A 1 92 ? -12.565 3.652 -3.704 1.00 88.88 92 ARG A C 1
ATOM 764 O O . ARG A 1 92 ? -13.225 3.956 -4.691 1.00 88.88 92 ARG A O 1
ATOM 771 N N . SER A 1 93 ? -12.538 4.419 -2.613 1.00 89.44 93 SER A N 1
ATOM 772 C CA . SER A 1 93 ? -13.233 5.714 -2.526 1.00 89.44 93 SER A CA 1
ATOM 773 C C . SER A 1 93 ? -12.552 6.815 -3.352 1.00 89.44 93 SER A C 1
ATOM 775 O O . SER A 1 93 ? -13.248 7.654 -3.922 1.00 89.44 93 SER A O 1
ATOM 777 N N . LEU A 1 94 ? -11.224 6.761 -3.515 1.00 90.19 94 LEU A N 1
ATOM 778 C CA . LEU A 1 94 ? -10.470 7.645 -4.420 1.00 90.19 94 LEU A CA 1
ATOM 779 C C . LEU A 1 94 ? -10.788 7.409 -5.905 1.00 90.19 94 LEU A C 1
ATOM 781 O O . LEU A 1 94 ? -10.590 8.300 -6.728 1.00 90.19 94 LEU A O 1
ATOM 785 N N . LEU A 1 95 ? -11.249 6.208 -6.264 1.00 87.12 95 LEU A N 1
ATOM 786 C CA . LEU A 1 95 ? -11.484 5.820 -7.654 1.00 87.12 95 LEU A CA 1
ATOM 787 C C . LEU A 1 95 ? -12.895 6.208 -8.139 1.00 87.12 95 LEU A C 1
ATOM 789 O O . LEU A 1 95 ? -13.813 6.307 -7.317 1.00 87.12 95 LEU A O 1
ATOM 793 N N . PRO A 1 96 ? -13.092 6.413 -9.460 1.00 80.38 96 PRO A N 1
ATOM 794 C CA . PRO A 1 96 ? -14.383 6.804 -10.029 1.00 80.38 96 PRO A CA 1
ATOM 795 C C . PRO A 1 96 ? -15.521 5.813 -9.743 1.00 80.38 96 PRO A C 1
ATOM 797 O O . PRO A 1 96 ? -15.308 4.601 -9.697 1.00 80.38 96 PRO A O 1
ATOM 800 N N . GLU A 1 97 ? -16.738 6.350 -9.586 1.00 74.19 97 GLU A N 1
ATOM 801 C CA . GLU A 1 97 ? -17.966 5.634 -9.192 1.00 74.19 97 GLU A CA 1
ATOM 802 C C . GLU A 1 97 ? -18.225 4.367 -10.029 1.00 74.19 97 GLU A C 1
ATOM 804 O O . GLU A 1 97 ? -18.475 3.298 -9.473 1.00 74.19 97 GLU A O 1
ATOM 809 N N . ASP A 1 98 ? -18.067 4.477 -11.356 1.00 68.88 98 ASP A N 1
ATOM 810 C CA . ASP A 1 98 ? -18.263 3.403 -12.347 1.00 68.88 98 ASP A CA 1
ATOM 811 C C . ASP A 1 98 ? -17.404 2.158 -12.081 1.00 68.88 98 ASP A C 1
ATOM 813 O O . ASP A 1 98 ? -17.778 1.033 -12.410 1.00 68.88 98 ASP A O 1
ATOM 817 N N . SER A 1 99 ? -16.241 2.372 -11.473 1.00 65.00 99 SER A N 1
ATOM 818 C CA . SER A 1 99 ? -15.232 1.357 -11.230 1.00 65.00 99 SER A CA 1
ATOM 819 C C . SER A 1 99 ? -15.461 0.678 -9.881 1.00 65.00 99 SER A C 1
ATOM 821 O O . SER A 1 99 ? -15.147 -0.504 -9.734 1.00 65.00 99 SER A O 1
ATOM 823 N N . ARG A 1 100 ? -15.996 1.404 -8.885 1.00 68.94 100 ARG A N 1
ATOM 824 C CA . ARG A 1 100 ? -15.934 1.022 -7.463 1.00 68.94 100 ARG A CA 1
ATOM 825 C C . ARG A 1 100 ? -16.410 -0.405 -7.232 1.00 68.94 100 ARG A C 1
ATOM 827 O O . ARG A 1 100 ? -15.625 -1.235 -6.776 1.00 68.94 100 ARG A O 1
ATOM 834 N N . THR A 1 101 ? -17.664 -0.705 -7.560 1.00 66.12 101 THR A N 1
ATOM 835 C CA . THR A 1 101 ? -18.312 -2.000 -7.279 1.00 66.12 101 THR A CA 1
ATOM 836 C C . THR A 1 101 ? -17.605 -3.201 -7.907 1.00 66.12 101 THR A C 1
ATOM 838 O O . THR A 1 101 ? -17.621 -4.270 -7.299 1.00 66.12 101 THR A O 1
ATOM 841 N N . LEU A 1 102 ? -16.940 -3.024 -9.052 1.00 69.38 102 LEU A N 1
ATOM 842 C CA . LEU A 1 102 ? -16.386 -4.103 -9.877 1.00 69.38 102 LEU A CA 1
ATOM 843 C C . LEU A 1 102 ? -14.885 -4.378 -9.665 1.00 69.38 102 LEU A C 1
ATOM 845 O O . LEU A 1 102 ? -14.373 -5.366 -10.192 1.00 69.38 102 LEU A O 1
ATOM 849 N N . ILE A 1 103 ? -14.160 -3.553 -8.900 1.00 79.12 103 ILE A N 1
ATOM 850 C CA . ILE A 1 103 ? -12.721 -3.760 -8.650 1.00 79.12 103 ILE A CA 1
ATOM 851 C C . ILE A 1 103 ? -12.488 -4.907 -7.641 1.00 79.12 103 ILE A C 1
ATOM 853 O O . ILE A 1 103 ? -12.891 -4.785 -6.480 1.00 79.12 103 ILE A O 1
ATOM 857 N N . PRO A 1 104 ? -11.764 -5.987 -8.010 1.00 80.94 104 PRO A N 1
ATOM 858 C CA . PRO A 1 104 ? -11.359 -7.033 -7.073 1.00 80.94 104 PRO A CA 1
ATOM 859 C C . PRO A 1 104 ? -10.142 -6.617 -6.225 1.00 80.94 104 PRO A C 1
ATOM 861 O O . PRO A 1 104 ? -9.214 -5.978 -6.722 1.00 80.94 104 PRO A O 1
ATOM 864 N N . GLU A 1 105 ? -10.082 -7.080 -4.970 1.00 80.69 105 GLU A N 1
ATOM 865 C CA . GLU A 1 105 ? -9.038 -6.750 -3.971 1.00 80.69 105 GLU A CA 1
ATOM 866 C C . GLU A 1 105 ? -7.593 -6.906 -4.485 1.00 80.69 105 GLU A C 1
ATOM 868 O O . GLU A 1 105 ? -6.730 -6.080 -4.184 1.00 80.69 105 GLU A O 1
ATOM 873 N N . ARG A 1 106 ? -7.342 -7.888 -5.361 1.00 82.81 106 ARG A N 1
ATOM 874 C CA . ARG A 1 106 ? -6.038 -8.106 -6.015 1.00 82.81 106 ARG A CA 1
ATOM 875 C C . ARG A 1 106 ? -5.505 -6.911 -6.824 1.00 82.81 106 ARG A C 1
ATOM 877 O O . ARG A 1 106 ? -4.302 -6.851 -7.050 1.00 82.81 106 ARG A O 1
ATOM 884 N N . LEU A 1 107 ? -6.372 -6.002 -7.285 1.00 87.38 107 LEU A N 1
ATOM 885 C CA . LEU A 1 107 ? -5.989 -4.757 -7.974 1.00 87.38 107 LEU A CA 1
ATOM 886 C C . LEU A 1 107 ? -5.851 -3.570 -7.012 1.00 87.38 107 LEU A C 1
ATOM 888 O O . LEU A 1 107 ? -5.172 -2.602 -7.329 1.00 87.38 107 LEU A O 1
ATOM 892 N N . ILE A 1 108 ? -6.455 -3.645 -5.826 1.00 86.56 108 ILE A N 1
ATOM 893 C CA . ILE A 1 108 ? -6.341 -2.602 -4.801 1.00 86.56 108 ILE A CA 1
ATOM 894 C C . ILE A 1 108 ? -4.980 -2.697 -4.096 1.00 86.56 108 ILE A C 1
ATOM 896 O O . ILE A 1 108 ? -4.342 -1.682 -3.817 1.00 86.56 108 ILE A O 1
ATOM 900 N N . ARG A 1 109 ? -4.493 -3.919 -3.852 1.00 83.25 109 ARG A N 1
ATOM 901 C CA . ARG A 1 109 ? -3.262 -4.167 -3.085 1.00 83.25 109 ARG A CA 1
ATOM 902 C C . ARG A 1 109 ? -1.994 -3.462 -3.621 1.00 83.25 109 ARG A C 1
ATOM 904 O O . ARG A 1 109 ? -1.250 -2.958 -2.785 1.00 83.25 109 ARG A O 1
ATOM 911 N N . PRO A 1 110 ? -1.728 -3.359 -4.943 1.00 86.81 110 PRO A N 1
ATOM 912 C CA . PRO A 1 110 ? -0.592 -2.585 -5.464 1.00 86.81 110 PRO A CA 1
ATOM 913 C C . PRO A 1 110 ? -0.695 -1.069 -5.230 1.00 86.81 110 PRO A C 1
ATOM 915 O O . PRO A 1 110 ? 0.330 -0.409 -5.084 1.00 86.81 110 PRO A O 1
ATOM 918 N N . LEU A 1 111 ? -1.919 -0.530 -5.181 1.00 89.31 111 LEU A N 1
ATOM 919 C CA . LEU A 1 111 ? -2.208 0.900 -5.004 1.00 89.31 111 LEU A CA 1
ATOM 920 C C . LEU A 1 111 ? -2.199 1.331 -3.529 1.00 89.31 111 LEU A C 1
ATOM 922 O O . LEU A 1 111 ? -1.961 2.492 -3.222 1.00 89.31 111 LEU A O 1
ATOM 926 N N . ALA A 1 112 ? -2.422 0.389 -2.610 1.00 86.88 112 ALA A N 1
ATOM 927 C CA . ALA A 1 112 ? -2.531 0.621 -1.170 1.00 86.88 112 ALA A CA 1
ATOM 928 C C . ALA A 1 112 ? -1.296 1.254 -0.494 1.00 86.88 112 ALA A C 1
ATOM 930 O O . ALA A 1 112 ? -1.407 1.718 0.639 1.00 86.88 112 ALA A O 1
ATOM 931 N N . SER A 1 113 ? -0.130 1.244 -1.149 1.00 82.62 113 SER A N 1
ATOM 932 C CA . SER A 1 113 ? 1.119 1.827 -0.636 1.00 82.62 113 SER A CA 1
ATOM 933 C C . SER A 1 113 ? 1.457 3.195 -1.245 1.00 82.62 113 SER A C 1
ATOM 935 O O . SER A 1 113 ? 2.602 3.625 -1.127 1.00 82.62 113 SER A O 1
ATOM 937 N N . LEU A 1 114 ? 0.538 3.812 -1.989 1.00 86.81 114 LEU A N 1
ATOM 938 C CA . LEU A 1 114 ? 0.790 5.003 -2.807 1.00 86.81 114 LEU A CA 1
ATOM 939 C C . LEU A 1 114 ? -0.039 6.189 -2.290 1.00 86.81 114 LEU A C 1
ATOM 941 O O . LEU A 1 114 ? -1.117 5.970 -1.729 1.00 86.81 114 LEU A O 1
ATOM 945 N N . PRO A 1 115 ? 0.427 7.438 -2.466 1.00 87.88 115 PRO A N 1
ATOM 946 C CA . PRO A 1 115 ? -0.327 8.600 -2.020 1.00 87.88 115 PRO A CA 1
ATOM 947 C C . PRO A 1 115 ? -1.571 8.836 -2.907 1.00 87.88 115 PRO A C 1
ATOM 949 O O . PRO A 1 115 ? -1.600 8.390 -4.063 1.00 87.88 115 PRO A O 1
ATOM 952 N N . PRO A 1 116 ? -2.633 9.485 -2.388 1.00 89.06 116 PRO A N 1
ATOM 953 C CA . PRO A 1 116 ? -3.955 9.497 -3.023 1.00 89.06 116 PRO A CA 1
ATOM 954 C C . PRO A 1 116 ? -3.987 10.018 -4.466 1.00 89.06 116 PRO A C 1
ATOM 956 O O . PRO A 1 116 ? -4.664 9.452 -5.326 1.00 89.06 116 PRO A O 1
ATOM 959 N N . GLU A 1 117 ? -3.228 11.069 -4.755 1.00 89.06 117 GLU A N 1
ATOM 960 C CA . GLU A 1 117 ? -3.114 11.682 -6.078 1.00 89.06 117 GLU A CA 1
ATOM 961 C C . GLU A 1 117 ? -2.394 10.775 -7.090 1.00 89.06 117 GLU A C 1
ATOM 963 O O . GLU A 1 117 ? -2.767 10.734 -8.268 1.00 89.06 117 GLU A O 1
ATOM 968 N N . ALA A 1 118 ? -1.430 9.968 -6.632 1.00 89.81 118 ALA A N 1
ATOM 969 C CA . ALA A 1 118 ? -0.792 8.950 -7.460 1.00 89.81 118 ALA A CA 1
ATOM 970 C C . ALA A 1 118 ? -1.752 7.793 -7.771 1.00 89.81 118 ALA A C 1
ATOM 972 O O . ALA A 1 118 ? -1.786 7.334 -8.912 1.00 89.81 118 ALA A O 1
ATOM 973 N N . VAL A 1 119 ? -2.574 7.357 -6.804 1.00 91.81 119 VAL A N 1
ATOM 974 C CA . VAL A 1 119 ? -3.576 6.288 -6.997 1.00 91.81 119 VAL A CA 1
ATOM 975 C C . VAL A 1 119 ? -4.519 6.609 -8.161 1.00 91.81 119 VAL A C 1
ATOM 977 O O . VAL A 1 119 ? -4.697 5.770 -9.046 1.00 91.81 119 VAL A O 1
ATOM 980 N N . VAL A 1 120 ? -5.080 7.823 -8.202 1.00 91.75 120 VAL A N 1
ATOM 981 C CA . VAL A 1 120 ? -6.005 8.247 -9.271 1.00 91.75 120 VAL A CA 1
ATOM 982 C C . VAL A 1 120 ? -5.296 8.308 -10.629 1.00 91.75 120 VAL A C 1
ATOM 984 O O . VAL A 1 120 ? -5.805 7.777 -11.617 1.00 91.75 120 VAL A O 1
ATOM 987 N N . LYS A 1 121 ? -4.095 8.899 -10.681 1.00 92.38 121 LYS A N 1
ATOM 988 C CA . LYS A 1 121 ? -3.298 9.019 -11.913 1.00 92.38 121 LYS A CA 1
ATOM 989 C C . LYS A 1 121 ? -2.922 7.647 -12.488 1.00 92.38 121 LYS A C 1
ATOM 991 O O . LYS A 1 121 ? -3.140 7.388 -13.667 1.00 92.38 121 LYS A O 1
ATOM 996 N N . ILE A 1 122 ? -2.419 6.747 -11.645 1.00 93.12 122 ILE A N 1
ATOM 997 C CA . ILE A 1 122 ? -2.019 5.382 -12.019 1.00 93.12 122 ILE A CA 1
ATOM 998 C C . ILE A 1 122 ? -3.225 4.560 -12.485 1.00 93.12 122 ILE A C 1
ATOM 1000 O O . ILE A 1 122 ? -3.109 3.816 -13.460 1.00 93.12 122 ILE A O 1
ATOM 1004 N N . TRP A 1 123 ? -4.384 4.706 -11.834 1.00 92.19 123 TRP A N 1
ATOM 1005 C CA . TRP A 1 123 ? -5.616 4.042 -12.264 1.00 92.19 123 TRP A CA 1
ATOM 1006 C C . TRP A 1 123 ? -6.058 4.501 -13.653 1.00 92.19 123 TRP A C 1
ATOM 1008 O O . TRP A 1 123 ? -6.347 3.661 -14.503 1.00 92.19 123 TRP A O 1
ATOM 1018 N N . ASN A 1 124 ? -6.055 5.811 -13.911 1.00 90.94 124 ASN A N 1
ATOM 1019 C CA . ASN A 1 124 ? -6.460 6.364 -15.203 1.00 90.94 124 ASN A CA 1
ATOM 1020 C C . ASN A 1 124 ? -5.501 5.938 -16.327 1.00 90.94 124 ASN A C 1
ATOM 1022 O O . ASN A 1 124 ? -5.966 5.375 -17.316 1.00 90.94 124 ASN A O 1
ATOM 1026 N N . ASN A 1 125 ? -4.181 6.051 -16.129 1.00 91.44 125 ASN A N 1
ATOM 1027 C CA . ASN A 1 125 ? -3.183 5.519 -17.068 1.00 91.44 125 ASN A CA 1
ATOM 1028 C C . ASN A 1 125 ? -3.405 4.019 -17.365 1.00 91.44 125 ASN A C 1
ATOM 1030 O O . ASN A 1 125 ? -3.248 3.558 -18.497 1.00 91.44 125 ASN A O 1
ATOM 1034 N N . ALA A 1 126 ? -3.753 3.229 -16.343 1.00 91.75 126 ALA A N 1
ATOM 1035 C CA . ALA A 1 126 ? -4.004 1.801 -16.500 1.00 91.75 126 ALA A CA 1
ATOM 1036 C C . ALA A 1 126 ? -5.327 1.515 -17.241 1.00 91.75 126 ALA A C 1
ATOM 1038 O O . ALA A 1 126 ? -5.363 0.579 -18.042 1.00 91.75 126 ALA A O 1
ATOM 1039 N N . ARG A 1 127 ? -6.382 2.325 -17.036 1.00 90.50 127 ARG A N 1
ATOM 1040 C CA . ARG A 1 127 ? -7.620 2.286 -17.840 1.00 90.50 127 ARG A CA 1
ATOM 1041 C C . ARG A 1 127 ? -7.347 2.650 -19.297 1.00 90.50 127 ARG A C 1
ATOM 1043 O O . ARG A 1 127 ? -7.819 1.943 -20.179 1.00 90.50 127 ARG A O 1
ATOM 1050 N N . GLU A 1 128 ? -6.568 3.694 -19.571 1.00 90.44 128 GLU A N 1
ATOM 1051 C CA . GLU A 1 128 ? -6.169 4.082 -20.935 1.00 90.44 128 GLU A CA 1
ATOM 1052 C C . GLU A 1 128 ? -5.425 2.939 -21.638 1.00 90.44 128 GLU A C 1
ATOM 1054 O O . GLU A 1 128 ? -5.825 2.509 -22.720 1.00 90.44 128 GLU A O 1
ATOM 1059 N N . ALA A 1 129 ? -4.441 2.334 -20.964 1.00 88.12 129 ALA A N 1
ATOM 1060 C CA . ALA A 1 129 ? -3.739 1.138 -21.437 1.00 88.12 129 ALA A CA 1
ATOM 1061 C C . ALA A 1 129 ? -4.632 -0.122 -21.559 1.00 88.12 129 ALA A C 1
ATOM 1063 O O . ALA A 1 129 ? -4.162 -1.157 -22.042 1.00 88.12 129 ALA A O 1
ATOM 1064 N N . ALA A 1 130 ? -5.893 -0.050 -21.119 1.00 88.56 130 ALA A N 1
ATOM 1065 C CA . ALA A 1 130 ? -6.940 -1.066 -21.216 1.00 88.56 130 ALA A CA 1
ATOM 1066 C C . ALA A 1 130 ? -8.167 -0.584 -22.030 1.00 88.56 130 ALA A C 1
ATOM 1068 O O . ALA A 1 130 ? -9.267 -1.115 -21.862 1.00 88.56 130 ALA A O 1
ATOM 1069 N N . ASN A 1 131 ? -7.991 0.409 -22.914 1.00 87.75 131 ASN A N 1
ATOM 1070 C CA . ASN A 1 131 ? -9.030 0.978 -23.787 1.00 87.75 131 ASN A CA 1
ATOM 1071 C C . ASN A 1 131 ? -10.265 1.512 -23.022 1.00 87.75 131 ASN A C 1
ATOM 1073 O O . ASN A 1 131 ? -11.403 1.348 -23.457 1.00 87.75 131 ASN A O 1
ATOM 1077 N N . GLY A 1 132 ? -10.047 2.116 -21.850 1.00 81.81 132 GLY A N 1
ATOM 1078 C CA . GLY A 1 132 ? -11.077 2.666 -20.959 1.00 81.81 132 GLY A CA 1
ATOM 1079 C C . GLY A 1 132 ? -11.709 1.654 -19.992 1.00 81.81 132 GLY A C 1
ATOM 1080 O O . GLY A 1 132 ? -12.379 2.062 -19.037 1.00 81.81 132 GLY A O 1
ATOM 1081 N N . GLY A 1 133 ? -11.481 0.352 -20.197 1.00 85.12 133 GLY A N 1
ATOM 1082 C CA . GLY A 1 133 ? -11.988 -0.725 -19.345 1.00 85.12 133 GLY A CA 1
ATOM 1083 C C . GLY A 1 133 ? -11.259 -0.860 -18.003 1.00 85.12 133 GLY A C 1
ATOM 1084 O O . GLY A 1 133 ? -10.318 -0.128 -17.700 1.00 85.12 133 GLY A O 1
ATOM 1085 N N . ILE A 1 134 ? -11.683 -1.831 -17.186 1.00 86.00 134 ILE A N 1
ATOM 1086 C CA . ILE A 1 134 ? -10.993 -2.171 -15.931 1.00 86.00 134 ILE A CA 1
ATOM 1087 C C . ILE A 1 134 ? -9.624 -2.791 -16.274 1.00 86.00 134 ILE A C 1
ATOM 1089 O O . ILE A 1 134 ? -9.589 -3.800 -16.986 1.00 86.00 134 ILE A O 1
ATOM 1093 N N . PRO A 1 135 ? -8.498 -2.249 -15.770 1.00 89.06 135 PRO A N 1
ATOM 1094 C CA . PRO A 1 135 ? -7.173 -2.772 -16.080 1.00 89.06 135 PRO A CA 1
ATOM 1095 C C . PRO A 1 135 ? -6.963 -4.185 -15.535 1.00 89.06 135 PRO A C 1
ATOM 1097 O O . PRO A 1 135 ? -7.363 -4.523 -14.418 1.00 89.06 135 PRO A O 1
ATOM 1100 N N . ASN A 1 136 ? -6.249 -5.012 -16.297 1.00 90.62 136 ASN A N 1
ATOM 1101 C CA . ASN A 1 136 ? -5.734 -6.274 -15.789 1.00 90.62 136 ASN A CA 1
ATOM 1102 C C . ASN A 1 136 ? -4.558 -6.032 -14.822 1.00 90.62 136 ASN A C 1
ATOM 1104 O O . ASN A 1 136 ? -3.908 -4.983 -14.830 1.00 90.62 136 ASN A O 1
ATOM 1108 N N . ARG A 1 137 ? -4.258 -7.039 -13.994 1.00 89.25 137 ARG A N 1
ATOM 1109 C CA . ARG A 1 137 ? -3.236 -6.944 -12.940 1.00 89.25 137 ARG A CA 1
ATOM 1110 C C . ARG A 1 137 ? -1.868 -6.484 -13.469 1.00 89.25 137 ARG A C 1
ATOM 1112 O O . ARG A 1 137 ? -1.249 -5.630 -12.848 1.00 89.25 137 ARG A O 1
ATOM 1119 N N . ARG A 1 138 ? -1.434 -6.984 -14.631 1.00 88.38 138 ARG A N 1
ATOM 1120 C CA . ARG A 1 138 ? -0.127 -6.671 -15.234 1.00 88.38 138 ARG A CA 1
ATOM 1121 C C . ARG A 1 138 ? -0.058 -5.243 -15.787 1.00 88.38 138 ARG A C 1
ATOM 1123 O O . ARG A 1 138 ? 1.000 -4.629 -15.708 1.00 88.38 138 ARG A O 1
ATOM 1130 N N . GLN A 1 139 ? -1.158 -4.713 -16.331 1.00 89.56 139 GLN A N 1
ATOM 1131 C CA . GLN A 1 139 ? -1.243 -3.304 -16.753 1.00 89.56 139 GLN A CA 1
ATOM 1132 C C . GLN A 1 139 ? -1.096 -2.368 -15.547 1.00 89.56 139 GLN A C 1
ATOM 1134 O O . GLN A 1 139 ? -0.319 -1.416 -15.596 1.00 89.56 139 GLN A O 1
ATOM 1139 N N . LEU A 1 140 ? -1.797 -2.677 -14.451 1.00 91.12 140 LEU A N 1
ATOM 1140 C CA . LEU A 1 140 ? -1.771 -1.866 -13.237 1.00 91.12 140 LEU A CA 1
ATOM 1141 C C . LEU A 1 140 ? -0.420 -1.946 -12.510 1.00 91.12 140 LEU A C 1
ATOM 1143 O O . LEU A 1 140 ? 0.148 -0.910 -12.181 1.00 91.12 140 LEU A O 1
ATOM 1147 N N . GLU A 1 141 ? 0.136 -3.148 -12.318 1.00 87.12 141 GLU A N 1
ATOM 1148 C CA . GLU A 1 141 ? 1.462 -3.333 -11.705 1.00 87.12 141 GLU A CA 1
ATOM 1149 C C . GLU A 1 141 ? 2.560 -2.616 -12.509 1.00 87.12 141 GLU A C 1
ATOM 1151 O O . GLU A 1 141 ? 3.370 -1.909 -11.916 1.00 87.12 141 GLU A O 1
ATOM 1156 N N . LYS A 1 142 ? 2.518 -2.660 -13.852 1.00 88.56 142 LYS A N 1
ATOM 1157 C CA . LYS A 1 142 ? 3.436 -1.887 -14.711 1.00 88.56 142 LYS A CA 1
ATOM 1158 C C . LYS A 1 142 ? 3.376 -0.380 -14.429 1.00 88.56 142 LYS A C 1
ATOM 1160 O O . LYS A 1 142 ? 4.424 0.252 -14.362 1.00 88.56 142 LYS A O 1
ATOM 1165 N N . GLN A 1 143 ? 2.185 0.202 -14.257 1.00 91.31 143 GLN A N 1
ATOM 1166 C CA . GLN A 1 143 ? 2.053 1.632 -13.936 1.00 91.31 143 GLN A CA 1
ATOM 1167 C C . GLN A 1 143 ? 2.482 1.970 -12.501 1.00 91.31 143 GLN A C 1
ATOM 1169 O O . GLN A 1 143 ? 3.069 3.027 -12.280 1.00 91.31 143 GLN A O 1
ATOM 1174 N N . VAL A 1 144 ? 2.258 1.071 -11.538 1.00 87.75 144 VAL A N 1
ATOM 1175 C CA . VAL A 1 144 ? 2.757 1.232 -10.163 1.00 87.75 144 VAL A CA 1
ATOM 1176 C C . VAL A 1 144 ? 4.288 1.203 -10.120 1.00 87.75 144 VAL A C 1
ATOM 1178 O O . VAL A 1 144 ? 4.897 2.053 -9.471 1.00 87.75 144 VAL A O 1
ATOM 1181 N N . ASP A 1 145 ? 4.925 0.278 -10.834 1.00 82.25 145 ASP A N 1
ATOM 1182 C CA . ASP A 1 145 ? 6.385 0.155 -10.838 1.00 82.25 145 ASP A CA 1
ATOM 1183 C C . ASP A 1 145 ? 7.059 1.279 -11.652 1.00 82.25 145 ASP A C 1
ATOM 1185 O O . ASP A 1 145 ? 8.110 1.776 -11.254 1.00 82.25 145 ASP A O 1
ATOM 1189 N N . GLU A 1 146 ? 6.433 1.767 -12.729 1.00 83.25 146 GLU A N 1
ATOM 1190 C CA . GLU A 1 146 ? 6.868 2.977 -13.455 1.00 83.25 146 GLU A CA 1
ATOM 1191 C C . GLU A 1 146 ? 6.700 4.281 -12.663 1.00 83.25 146 GLU A C 1
ATOM 1193 O O . GLU A 1 146 ? 7.358 5.275 -12.980 1.00 83.25 146 GLU A O 1
ATOM 1198 N N . TYR A 1 147 ? 5.811 4.308 -11.669 1.00 86.12 147 TYR A N 1
ATOM 1199 C CA . TYR A 1 147 ? 5.701 5.414 -10.719 1.00 86.12 147 TYR A CA 1
ATOM 1200 C C . TYR A 1 147 ? 6.766 5.302 -9.622 1.00 86.12 147 TYR A C 1
ATOM 1202 O O . TYR A 1 147 ? 7.490 6.262 -9.383 1.00 86.12 147 TYR A O 1
ATOM 1210 N N . ARG A 1 148 ? 6.928 4.118 -9.012 1.00 80.44 148 ARG A N 1
ATOM 1211 C CA . ARG A 1 148 ? 7.950 3.867 -7.978 1.00 80.44 148 ARG A CA 1
ATOM 1212 C C . ARG A 1 148 ? 9.370 4.125 -8.471 1.00 80.44 148 ARG A C 1
ATOM 1214 O O . ARG A 1 148 ? 10.160 4.676 -7.717 1.00 80.44 148 ARG A O 1
ATOM 1221 N N . LYS A 1 149 ? 9.680 3.745 -9.717 1.00 72.88 149 LYS A N 1
ATOM 1222 C CA . LYS A 1 149 ? 10.963 4.077 -10.350 1.00 72.88 149 LYS A CA 1
ATOM 1223 C C . LYS A 1 149 ? 11.167 5.581 -10.415 1.00 72.88 149 LYS A C 1
ATOM 1225 O O . LYS A 1 149 ? 12.126 6.049 -9.835 1.00 72.88 149 LYS A O 1
ATOM 1230 N N . ARG A 1 150 ? 10.209 6.330 -10.972 1.00 76.56 150 ARG A N 1
ATOM 1231 C CA . ARG A 1 150 ? 10.304 7.795 -11.050 1.00 76.56 150 ARG A CA 1
ATOM 1232 C C . ARG A 1 150 ? 10.490 8.463 -9.691 1.00 76.56 150 ARG A C 1
ATOM 1234 O O . ARG A 1 150 ? 11.354 9.310 -9.591 1.00 76.56 150 ARG A O 1
ATOM 1241 N N . ILE A 1 151 ? 9.779 8.034 -8.645 1.00 75.62 151 ILE A N 1
ATOM 1242 C CA . ILE A 1 151 ? 10.012 8.558 -7.286 1.00 75.62 151 ILE A CA 1
ATOM 1243 C C . ILE A 1 151 ? 11.445 8.275 -6.806 1.00 75.62 151 ILE A C 1
ATOM 1245 O O . ILE A 1 151 ? 12.079 9.168 -6.261 1.00 75.62 151 ILE A O 1
ATOM 1249 N N . LEU A 1 152 ? 11.982 7.074 -7.046 1.00 66.25 152 LEU A N 1
ATOM 1250 C CA . LEU A 1 152 ? 13.376 6.759 -6.719 1.00 66.25 152 LEU A CA 1
ATOM 1251 C C . LEU A 1 152 ? 14.364 7.583 -7.566 1.00 66.25 152 LEU A C 1
ATOM 1253 O O . LEU A 1 152 ? 15.339 8.092 -7.028 1.00 66.25 152 LEU A O 1
ATOM 1257 N N . ASP A 1 153 ? 14.111 7.732 -8.865 1.00 63.12 153 ASP A N 1
ATOM 1258 C CA . ASP A 1 153 ? 14.935 8.516 -9.788 1.00 63.12 153 ASP A CA 1
ATOM 1259 C C . ASP A 1 153 ? 14.939 10.007 -9.375 1.00 63.12 153 ASP A C 1
ATOM 1261 O O . ASP A 1 153 ? 15.999 10.627 -9.310 1.00 63.12 153 ASP A O 1
ATOM 1265 N N . ASP A 1 154 ? 13.777 10.559 -9.004 1.00 70.81 154 ASP A N 1
ATOM 1266 C CA . ASP A 1 154 ? 13.600 11.926 -8.498 1.00 70.81 154 ASP A CA 1
ATOM 1267 C C . ASP A 1 154 ? 14.306 12.118 -7.133 1.00 70.81 154 ASP A C 1
ATOM 1269 O O . ASP A 1 154 ? 15.044 13.089 -6.962 1.00 70.81 154 ASP A O 1
ATOM 1273 N N . GLU A 1 155 ? 14.166 11.176 -6.184 1.00 64.25 155 GLU A N 1
ATOM 1274 C CA . GLU A 1 155 ? 14.887 11.172 -4.892 1.00 64.25 155 GLU A CA 1
ATOM 1275 C C . GLU A 1 155 ? 16.417 11.115 -5.075 1.00 64.25 155 GLU A C 1
ATOM 1277 O O . GLU A 1 155 ? 17.171 11.725 -4.309 1.00 64.25 155 GLU A O 1
ATOM 1282 N N . LEU A 1 156 ? 16.898 10.381 -6.084 1.00 55.09 156 LEU A N 1
ATOM 1283 C CA . LEU A 1 156 ? 18.316 10.321 -6.437 1.00 55.09 156 LEU A CA 1
ATOM 1284 C C . LEU A 1 156 ? 18.790 11.647 -7.053 1.00 55.09 156 LEU A C 1
ATOM 1286 O O . LEU A 1 156 ? 19.842 12.149 -6.655 1.00 55.09 156 LEU A O 1
ATOM 1290 N N . ILE A 1 157 ? 18.009 12.244 -7.958 1.00 63.47 157 ILE A N 1
ATOM 1291 C CA . ILE A 1 157 ? 18.330 13.525 -8.606 1.00 63.47 157 ILE A CA 1
ATOM 1292 C C . ILE A 1 157 ? 18.311 14.689 -7.603 1.00 63.47 157 ILE A C 1
ATOM 1294 O O . ILE A 1 157 ? 19.193 15.544 -7.666 1.00 63.47 157 ILE A O 1
ATOM 1298 N N . GLU A 1 158 ? 17.379 14.726 -6.646 1.00 68.88 158 GLU A N 1
ATOM 1299 C CA . GLU A 1 158 ? 17.380 15.736 -5.572 1.00 68.88 158 GLU A CA 1
ATOM 1300 C C . GLU A 1 158 ? 18.656 15.637 -4.720 1.00 68.88 158 GLU A C 1
ATOM 1302 O O . GLU A 1 158 ? 19.280 16.643 -4.376 1.00 68.88 158 GLU A O 1
ATOM 1307 N N . LYS A 1 159 ? 19.067 14.408 -4.396 1.00 57.53 159 LYS A N 1
ATOM 1308 C CA . LYS A 1 159 ? 20.136 14.127 -3.434 1.00 57.53 159 LYS A CA 1
ATOM 1309 C C . LYS A 1 159 ? 21.550 14.176 -4.019 1.00 57.53 159 LYS A C 1
ATOM 1311 O O . LYS A 1 159 ? 22.498 14.445 -3.278 1.00 57.53 159 LYS A O 1
ATOM 1316 N N . PHE A 1 160 ? 21.701 13.891 -5.311 1.00 49.00 160 PHE A N 1
ATOM 1317 C CA . PHE A 1 160 ? 22.997 1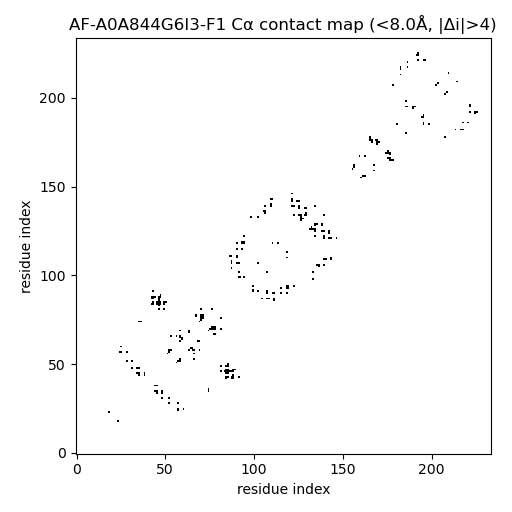3.762 -5.990 1.00 49.00 160 PHE A CA 1
ATOM 1318 C C . PHE A 1 160 ? 23.135 14.647 -7.241 1.00 49.00 160 PHE A C 1
ATOM 1320 O O . PHE A 1 160 ? 24.227 14.739 -7.804 1.00 49.00 160 PHE A O 1
ATOM 1327 N N . GLY A 1 161 ? 22.066 15.337 -7.649 1.00 58.75 161 GLY A N 1
ATOM 1328 C CA . GLY A 1 161 ? 21.979 16.029 -8.933 1.00 58.75 161 GLY A CA 1
ATOM 1329 C C . GLY A 1 161 ? 21.740 15.063 -10.103 1.00 58.75 161 GLY A C 1
ATOM 1330 O O . GLY A 1 161 ? 21.649 13.851 -9.911 1.00 58.75 161 GLY A O 1
ATOM 1331 N N . PRO A 1 162 ? 21.650 15.575 -11.344 1.00 56.22 162 PRO A N 1
ATOM 1332 C CA . PRO A 1 162 ? 21.658 14.737 -12.538 1.00 56.22 162 PRO A CA 1
ATOM 1333 C C . PRO A 1 162 ? 23.053 14.117 -12.729 1.00 56.22 162 PRO A C 1
ATOM 1335 O O . PRO A 1 162 ? 23.928 14.709 -13.361 1.00 56.22 162 PRO A O 1
ATOM 1338 N N . CYS A 1 163 ? 23.260 12.933 -12.155 1.00 45.78 163 CYS A N 1
ATOM 1339 C CA . CYS A 1 163 ? 24.501 12.165 -12.221 1.00 45.78 163 CYS A CA 1
ATOM 1340 C C . CYS A 1 163 ? 24.313 10.855 -13.005 1.00 45.78 163 CYS A C 1
ATOM 1342 O O . CYS A 1 163 ? 23.270 10.209 -12.907 1.00 45.78 163 CYS A O 1
ATOM 1344 N N . ASP A 1 164 ? 25.332 10.446 -13.760 1.00 54.12 164 ASP A N 1
ATOM 1345 C CA . ASP A 1 164 ? 25.370 9.138 -14.427 1.00 54.12 164 ASP A CA 1
ATOM 1346 C C . ASP A 1 164 ? 25.611 7.974 -13.441 1.00 54.12 164 ASP A C 1
ATOM 1348 O O . ASP A 1 164 ? 25.947 8.175 -12.269 1.00 54.12 164 ASP A O 1
ATOM 1352 N N . GLU A 1 165 ? 25.423 6.735 -13.914 1.00 47.94 165 GLU A N 1
ATOM 1353 C CA . GLU A 1 165 ? 25.607 5.525 -13.098 1.00 47.94 165 GLU A CA 1
ATOM 1354 C C . GLU A 1 165 ? 27.033 5.431 -12.523 1.00 47.94 165 GLU A C 1
ATOM 1356 O O . GLU A 1 165 ? 27.202 5.075 -11.355 1.00 47.94 165 GLU A O 1
ATOM 1361 N N . GLU A 1 166 ? 28.055 5.802 -13.306 1.00 48.44 166 GLU A N 1
ATOM 1362 C CA . GLU A 1 166 ? 29.456 5.807 -12.864 1.00 48.44 166 GLU A CA 1
ATOM 1363 C C . GLU A 1 166 ? 29.663 6.772 -11.686 1.00 48.44 166 GLU A C 1
ATOM 1365 O O . GLU A 1 166 ? 30.264 6.396 -10.674 1.00 48.44 166 GLU A O 1
ATOM 1370 N N . SER A 1 167 ? 29.108 7.984 -11.765 1.00 50.53 167 SER A N 1
ATOM 1371 C CA . SER A 1 167 ? 29.154 9.002 -10.709 1.00 50.53 167 SER A CA 1
ATOM 1372 C C . SER A 1 167 ? 28.377 8.581 -9.459 1.00 50.53 167 SER A C 1
ATOM 1374 O O . SER A 1 167 ? 28.892 8.710 -8.343 1.00 50.53 167 SER A O 1
ATOM 1376 N N . PHE A 1 168 ? 27.172 8.026 -9.626 1.00 46.66 168 PHE A N 1
ATOM 1377 C CA . PHE A 1 168 ? 26.347 7.533 -8.521 1.00 46.66 168 PHE A CA 1
ATOM 1378 C C . PHE A 1 168 ? 27.048 6.406 -7.749 1.00 46.66 168 PHE A C 1
ATOM 1380 O O . PHE A 1 168 ? 27.245 6.509 -6.533 1.00 46.66 168 PHE A O 1
ATOM 1387 N N . PHE A 1 169 ? 27.490 5.349 -8.438 1.00 45.56 169 PHE A N 1
ATOM 1388 C CA . PHE A 1 169 ? 28.176 4.236 -7.781 1.00 45.56 169 PHE A CA 1
ATOM 1389 C C . PHE A 1 169 ? 29.547 4.648 -7.227 1.00 45.56 169 PHE A C 1
ATOM 1391 O O . PHE A 1 169 ? 29.926 4.167 -6.156 1.00 45.56 169 PHE A O 1
ATOM 1398 N N . SER A 1 170 ? 30.258 5.584 -7.869 1.00 49.25 170 SER A N 1
ATOM 1399 C CA . SER A 1 170 ? 31.499 6.148 -7.317 1.00 49.25 170 SER A CA 1
ATOM 1400 C C . SER A 1 170 ? 31.272 6.847 -5.973 1.00 49.25 170 SER A C 1
ATOM 1402 O O . SER A 1 170 ? 32.029 6.642 -5.018 1.00 49.25 170 SER A O 1
ATOM 1404 N N . TYR A 1 171 ? 30.199 7.637 -5.864 1.00 46.25 171 TYR A N 1
ATOM 1405 C CA . TYR A 1 171 ? 29.820 8.302 -4.619 1.00 46.25 171 TYR A CA 1
ATOM 1406 C C . TYR A 1 171 ? 29.427 7.289 -3.534 1.00 46.25 171 TYR A C 1
ATOM 1408 O O . TYR A 1 171 ? 29.968 7.324 -2.425 1.00 46.25 171 TYR A O 1
ATOM 1416 N N . VAL A 1 172 ? 28.524 6.353 -3.851 1.00 43.50 172 VAL A N 1
ATOM 1417 C CA . VAL A 1 172 ? 28.008 5.351 -2.896 1.00 43.50 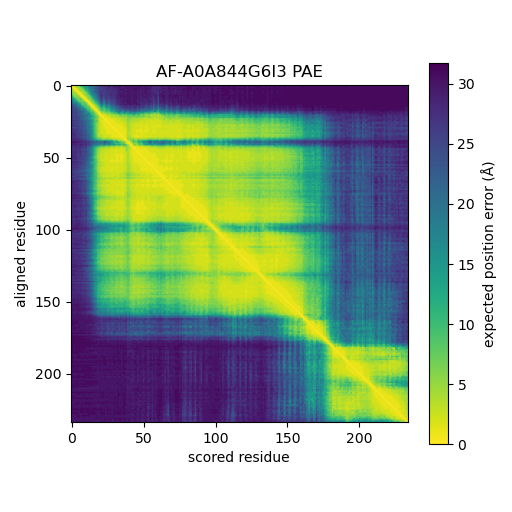172 VAL A CA 1
ATOM 1418 C C . VAL A 1 172 ? 29.127 4.455 -2.356 1.00 43.50 172 VAL A C 1
ATOM 1420 O O . VAL A 1 172 ? 29.171 4.184 -1.154 1.00 43.50 172 VAL A O 1
ATOM 1423 N N . LEU A 1 173 ? 30.066 4.041 -3.212 1.00 47.47 173 LEU A N 1
ATOM 1424 C CA . LEU A 1 173 ? 31.215 3.211 -2.832 1.00 47.47 173 LEU A CA 1
ATOM 1425 C C . LEU A 1 173 ? 32.420 4.019 -2.310 1.00 47.47 173 LEU A C 1
ATOM 1427 O O . LEU A 1 173 ? 33.419 3.420 -1.911 1.00 47.47 173 LEU A O 1
ATOM 1431 N N . LYS A 1 174 ? 32.341 5.358 -2.298 1.00 48.19 174 LYS A N 1
ATOM 1432 C CA . LYS A 1 174 ? 33.404 6.296 -1.878 1.00 48.19 174 LYS A CA 1
ATOM 1433 C C . LYS A 1 174 ? 34.758 6.067 -2.566 1.00 48.19 174 LYS A C 1
ATOM 1435 O O . LYS A 1 174 ? 35.813 6.271 -1.963 1.00 48.19 174 LYS A O 1
ATOM 1440 N N . ARG A 1 175 ? 34.732 5.653 -3.831 1.00 46.88 175 ARG A N 1
ATOM 1441 C CA . ARG A 1 175 ? 35.908 5.443 -4.689 1.00 46.88 175 ARG A CA 1
ATOM 1442 C C . ARG A 1 175 ? 35.566 5.886 -6.101 1.00 46.88 175 ARG A C 1
ATOM 1444 O O . ARG A 1 175 ? 34.427 5.709 -6.511 1.00 46.88 175 ARG A O 1
ATOM 1451 N N . LYS A 1 176 ? 36.527 6.396 -6.871 1.00 48.22 176 LYS A N 1
ATOM 1452 C CA . LYS A 1 176 ? 36.290 6.570 -8.307 1.00 48.22 176 LYS A CA 1
ATOM 1453 C C . LYS A 1 176 ? 36.141 5.184 -8.943 1.00 48.22 176 LYS A C 1
ATOM 1455 O O . LYS A 1 176 ? 37.019 4.341 -8.768 1.00 48.22 176 LYS A O 1
ATOM 1460 N N . LEU A 1 177 ? 35.046 4.963 -9.657 1.00 45.56 177 LEU A N 1
ATOM 1461 C CA . LEU A 1 177 ? 34.956 3.940 -10.687 1.00 45.56 177 LEU A CA 1
ATOM 1462 C C . LEU A 1 177 ? 35.346 4.590 -12.015 1.00 45.56 177 LEU A C 1
ATOM 1464 O O . LEU A 1 177 ? 34.864 5.669 -12.345 1.00 45.56 177 LEU A O 1
ATOM 1468 N N . ASP A 1 178 ? 36.210 3.927 -12.770 1.00 52.00 178 ASP A N 1
ATOM 1469 C CA . ASP A 1 178 ? 36.179 4.023 -14.226 1.00 52.00 178 ASP A CA 1
ATOM 1470 C C . ASP A 1 178 ? 35.448 2.773 -14.735 1.00 52.00 178 ASP A C 1
ATOM 1472 O O . ASP A 1 178 ? 35.575 1.691 -14.144 1.00 52.00 178 ASP A O 1
ATOM 1476 N N . THR A 1 179 ? 34.784 2.854 -15.890 1.00 49.66 179 THR A N 1
ATOM 1477 C CA . THR A 1 179 ? 34.236 1.686 -16.624 1.00 49.66 179 THR A CA 1
ATOM 1478 C C . THR A 1 179 ? 35.287 0.619 -16.984 1.00 49.66 179 THR A C 1
ATOM 1480 O O . THR A 1 179 ? 34.962 -0.446 -17.504 1.00 49.66 179 THR A O 1
ATOM 1483 N N . ARG A 1 180 ? 36.558 0.890 -16.671 1.00 50.09 180 ARG A N 1
ATOM 1484 C CA . ARG A 1 180 ? 37.730 0.023 -16.800 1.00 50.09 180 ARG A CA 1
ATOM 1485 C C . ARG A 1 180 ? 38.183 -0.632 -15.481 1.00 50.09 180 ARG A C 1
ATOM 1487 O O . ARG A 1 180 ? 39.313 -1.107 -15.432 1.00 50.09 180 ARG A O 1
ATOM 1494 N N . THR A 1 181 ? 37.333 -0.630 -14.444 1.00 56.94 181 THR A N 1
ATOM 1495 C CA . THR A 1 181 ? 37.601 -1.207 -13.106 1.00 56.94 181 THR A CA 1
ATOM 1496 C C . THR A 1 181 ? 38.203 -2.609 -13.227 1.00 56.94 181 THR A C 1
ATOM 1498 O O . THR A 1 181 ? 37.508 -3.551 -13.615 1.00 56.94 181 THR A O 1
ATOM 1501 N N . THR A 1 182 ? 39.490 -2.756 -12.909 1.00 63.34 182 THR A N 1
ATOM 1502 C CA . THR A 1 182 ? 40.199 -4.023 -13.140 1.00 63.34 182 THR A CA 1
ATOM 1503 C C . THR A 1 182 ? 39.825 -5.087 -12.108 1.00 63.34 182 THR A C 1
ATOM 1505 O O . THR A 1 182 ? 39.413 -4.790 -10.982 1.00 63.34 182 THR A O 1
ATOM 1508 N N . VAL A 1 183 ? 40.015 -6.366 -12.456 1.00 64.56 183 VAL A N 1
ATOM 1509 C CA . VAL A 1 183 ? 39.844 -7.468 -11.492 1.00 64.56 183 VAL A CA 1
ATOM 1510 C C . VAL A 1 183 ? 40.742 -7.301 -10.262 1.00 64.56 183 VAL A C 1
ATOM 1512 O O . VAL A 1 183 ? 40.288 -7.584 -9.155 1.00 64.56 183 VAL A O 1
ATOM 1515 N N . SER A 1 184 ? 41.956 -6.762 -10.418 1.00 67.88 184 SER A N 1
ATOM 1516 C CA . SER A 1 184 ? 42.845 -6.426 -9.298 1.00 67.88 184 SER A CA 1
ATOM 1517 C C . SER A 1 184 ? 42.205 -5.419 -8.338 1.00 67.88 184 SER A C 1
ATOM 1519 O O . SER A 1 184 ? 42.088 -5.701 -7.148 1.00 67.88 184 SER A O 1
ATOM 1521 N N . GLU A 1 185 ? 41.683 -4.296 -8.844 1.00 69.62 185 GLU A N 1
ATOM 1522 C CA . GLU A 1 185 ? 40.983 -3.293 -8.023 1.00 69.62 185 GLU A CA 1
ATOM 1523 C C . GLU A 1 185 ? 39.746 -3.877 -7.323 1.00 69.62 185 GLU A C 1
ATOM 1525 O O . GLU A 1 185 ? 39.450 -3.537 -6.173 1.00 69.62 185 GLU A O 1
ATOM 1530 N N . LEU A 1 186 ? 39.009 -4.775 -7.985 1.00 70.31 186 LEU A N 1
ATOM 1531 C CA . LEU A 1 186 ? 37.838 -5.445 -7.411 1.00 70.31 186 LEU A CA 1
ATOM 1532 C C . LEU A 1 186 ? 38.218 -6.445 -6.301 1.00 70.31 186 LEU A C 1
ATOM 1534 O O . LEU A 1 186 ? 37.506 -6.572 -5.300 1.00 70.31 186 LEU A O 1
ATOM 1538 N N . ILE A 1 187 ? 39.363 -7.113 -6.441 1.00 75.69 187 ILE A N 1
ATOM 1539 C CA . ILE A 1 187 ? 39.941 -8.018 -5.442 1.00 75.69 187 ILE A CA 1
ATOM 1540 C C . ILE A 1 187 ? 40.477 -7.234 -4.235 1.00 75.69 187 ILE A C 1
ATOM 1542 O O . ILE A 1 187 ? 40.155 -7.585 -3.098 1.00 75.69 187 ILE A O 1
ATOM 1546 N N . GLU A 1 188 ? 41.235 -6.160 -4.455 1.00 78.69 188 GLU A N 1
ATOM 1547 C CA . GLU A 1 188 ? 41.847 -5.336 -3.400 1.00 78.69 188 GLU A CA 1
ATOM 1548 C C . GLU A 1 188 ? 40.814 -4.541 -2.587 1.00 78.69 188 GLU A C 1
ATOM 1550 O O . GLU A 1 188 ? 40.926 -4.420 -1.365 1.00 78.69 188 GLU A O 1
ATOM 1555 N N . SER A 1 189 ? 39.765 -4.034 -3.241 1.00 71.31 189 SER A N 1
ATOM 1556 C CA . SER A 1 189 ? 38.696 -3.269 -2.580 1.00 71.31 189 SER A CA 1
ATOM 1557 C C . SER A 1 189 ? 37.752 -4.112 -1.713 1.00 71.31 189 SER A C 1
ATOM 1559 O O . SER A 1 189 ? 37.029 -3.558 -0.880 1.00 71.31 189 SER A O 1
ATOM 1561 N N . THR A 1 190 ? 37.742 -5.440 -1.866 1.00 77.69 190 THR A N 1
ATOM 1562 C CA . THR A 1 190 ? 36.804 -6.332 -1.168 1.00 77.69 190 THR A CA 1
ATOM 1563 C C . THR A 1 190 ? 37.505 -7.139 -0.075 1.00 77.69 190 THR A C 1
ATOM 1565 O O . THR A 1 190 ? 38.443 -7.883 -0.330 1.00 77.69 190 THR A O 1
ATOM 1568 N N . LYS A 1 191 ? 37.027 -7.034 1.174 1.00 77.06 191 LYS A N 1
ATOM 1569 C CA . LYS A 1 191 ? 37.687 -7.631 2.358 1.00 77.06 191 LYS A CA 1
ATOM 1570 C C . LYS A 1 191 ? 37.220 -9.045 2.738 1.00 77.06 191 LYS A C 1
ATOM 1572 O O . LYS A 1 191 ? 37.694 -9.592 3.728 1.00 77.06 191 LYS A O 1
ATOM 1577 N N . SER A 1 192 ? 36.277 -9.633 2.002 1.00 77.88 192 SER A N 1
ATOM 1578 C CA . SER A 1 192 ? 35.761 -10.988 2.254 1.00 77.88 192 SER A CA 1
ATOM 1579 C C . SER A 1 192 ? 35.318 -11.671 0.961 1.00 77.88 192 SER A C 1
ATOM 1581 O O . SER A 1 192 ? 35.150 -11.014 -0.074 1.00 77.88 192 SER A O 1
ATOM 1583 N N . ARG A 1 193 ? 35.100 -12.992 1.008 1.00 76.25 193 ARG A N 1
ATOM 1584 C CA . ARG A 1 193 ? 34.560 -13.760 -0.124 1.00 76.25 193 ARG A CA 1
ATOM 1585 C C . ARG A 1 193 ? 33.155 -13.298 -0.495 1.00 76.25 193 ARG A C 1
ATOM 1587 O O . ARG A 1 193 ? 32.869 -13.083 -1.668 1.00 76.25 193 ARG A O 1
ATOM 1594 N N . GLN A 1 194 ? 32.295 -13.088 0.503 1.00 73.88 194 GLN A N 1
ATOM 1595 C CA . GLN A 1 194 ? 30.919 -12.655 0.265 1.00 73.88 194 GLN A CA 1
ATOM 1596 C C . GLN A 1 194 ? 30.844 -11.240 -0.331 1.00 73.88 194 GLN A C 1
ATOM 1598 O O . GLN A 1 194 ? 30.024 -11.016 -1.216 1.00 73.88 194 GLN A O 1
ATOM 1603 N N . ALA A 1 195 ? 31.717 -10.311 0.080 1.00 71.06 195 ALA A N 1
ATOM 1604 C CA . ALA A 1 195 ? 31.778 -8.974 -0.519 1.00 71.06 195 ALA A CA 1
ATOM 1605 C C . ALA A 1 195 ? 32.178 -9.028 -2.005 1.00 71.06 195 ALA A C 1
ATOM 1607 O O . ALA A 1 195 ? 31.534 -8.391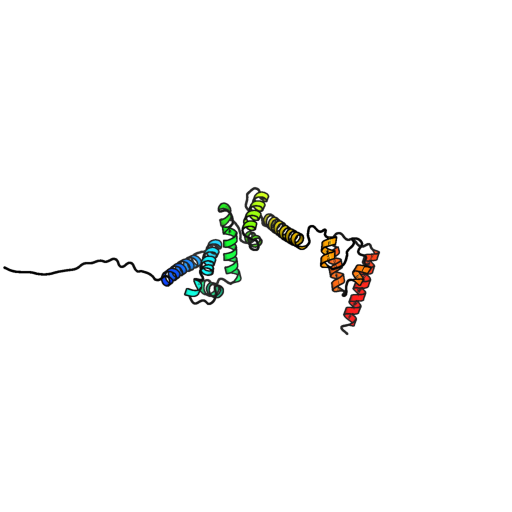 -2.835 1.00 71.06 195 ALA A O 1
ATOM 1608 N N . LEU A 1 196 ? 33.182 -9.846 -2.350 1.00 73.00 196 LEU A N 1
ATOM 1609 C CA . LEU A 1 196 ? 33.613 -10.059 -3.736 1.00 73.00 196 LEU A CA 1
ATOM 1610 C C . LEU A 1 196 ? 32.507 -10.708 -4.589 1.00 73.00 196 LEU A C 1
ATOM 1612 O O . LEU A 1 196 ? 32.223 -10.246 -5.692 1.00 73.00 196 LEU A O 1
ATOM 1616 N N . ILE A 1 197 ? 31.822 -11.728 -4.060 1.00 66.81 197 ILE A N 1
ATOM 1617 C CA . ILE A 1 197 ? 30.696 -12.392 -4.739 1.00 66.81 197 ILE A CA 1
ATOM 1618 C C . ILE A 1 197 ? 29.511 -11.438 -4.950 1.00 66.81 197 ILE A C 1
ATOM 1620 O O . ILE A 1 197 ? 28.851 -11.519 -5.986 1.00 66.81 197 ILE A O 1
ATOM 1624 N N . THR A 1 198 ? 29.213 -10.558 -3.991 1.00 73.44 198 THR A N 1
ATOM 1625 C CA . THR A 1 198 ? 28.150 -9.551 -4.131 1.00 73.44 198 THR A CA 1
ATOM 1626 C C . THR A 1 198 ? 28.513 -8.522 -5.204 1.00 73.44 198 THR A C 1
ATOM 1628 O O . THR A 1 198 ? 27.753 -8.375 -6.158 1.00 73.44 198 THR A O 1
ATOM 1631 N N . ALA A 1 199 ? 29.710 -7.931 -5.153 1.00 67.00 199 ALA A N 1
ATOM 1632 C CA . ALA A 1 199 ? 30.141 -6.939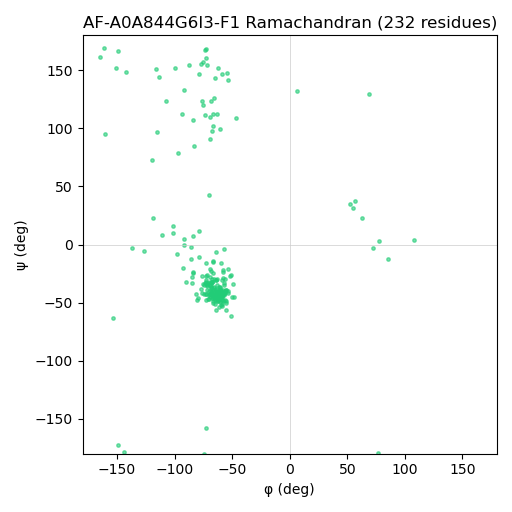 -6.140 1.00 67.00 199 ALA A CA 1
ATOM 1633 C C . ALA A 1 199 ? 30.176 -7.504 -7.579 1.00 67.00 199 ALA A C 1
ATOM 1635 O O . ALA A 1 199 ? 29.672 -6.880 -8.510 1.00 67.00 199 ALA A O 1
ATOM 1636 N N . VAL A 1 200 ? 30.674 -8.732 -7.779 1.00 67.69 200 VAL A N 1
ATOM 1637 C CA . VAL A 1 200 ? 30.657 -9.400 -9.101 1.00 67.69 200 VAL A CA 1
ATOM 1638 C C . VAL A 1 200 ? 29.225 -9.660 -9.607 1.00 67.69 200 VAL A C 1
ATOM 1640 O O . VAL A 1 200 ? 28.987 -9.649 -10.816 1.00 67.69 200 VAL A O 1
ATOM 1643 N N . LYS A 1 201 ? 28.246 -9.869 -8.714 1.00 65.56 201 LYS A N 1
ATOM 1644 C CA . LYS A 1 201 ? 26.826 -9.994 -9.093 1.00 65.56 201 LYS A CA 1
ATOM 1645 C C . LYS A 1 201 ? 26.193 -8.652 -9.457 1.00 65.56 201 LYS A C 1
ATOM 1647 O O . LYS A 1 201 ? 25.354 -8.636 -10.351 1.00 65.56 201 LYS A O 1
ATOM 1652 N N . GLU A 1 202 ? 26.588 -7.568 -8.795 1.00 63.94 202 GLU A N 1
ATOM 1653 C CA . GLU A 1 202 ? 26.082 -6.206 -9.026 1.00 63.94 202 GLU A CA 1
ATOM 1654 C C . GLU A 1 202 ? 26.603 -5.603 -10.339 1.00 63.94 202 GLU A C 1
ATOM 1656 O O . GLU A 1 202 ? 25.861 -4.904 -11.021 1.00 63.94 202 GLU A O 1
ATOM 1661 N N . LEU A 1 203 ? 27.820 -5.958 -10.766 1.00 64.00 203 LEU A N 1
ATOM 1662 C CA . LEU A 1 203 ? 28.380 -5.540 -12.061 1.00 64.00 203 LEU A CA 1
ATOM 1663 C C . LEU A 1 203 ? 27.732 -6.259 -13.265 1.00 64.00 203 LEU A C 1
ATOM 1665 O O . LEU A 1 203 ? 27.670 -5.709 -14.362 1.00 64.00 203 LEU A O 1
ATOM 1669 N N . LYS A 1 204 ? 27.205 -7.478 -13.074 1.00 58.25 204 LYS A N 1
ATOM 1670 C CA . LYS A 1 204 ? 26.598 -8.290 -14.145 1.00 58.25 204 LYS A CA 1
ATOM 1671 C C . LYS A 1 204 ? 25.382 -7.647 -14.852 1.00 58.25 204 LYS A C 1
ATOM 1673 O O . LYS A 1 204 ? 25.327 -7.752 -16.078 1.00 58.25 204 LYS A O 1
ATOM 1678 N N . PRO A 1 205 ? 24.387 -7.043 -14.167 1.00 55.72 205 PRO A N 1
ATOM 1679 C CA . PRO A 1 205 ? 23.287 -6.340 -14.836 1.00 55.72 205 PRO A CA 1
ATOM 1680 C C . PRO A 1 205 ? 23.719 -5.036 -15.525 1.00 55.72 205 PRO A C 1
ATOM 1682 O O . PRO A 1 205 ? 23.042 -4.626 -16.461 1.00 55.72 205 PRO A O 1
ATOM 1685 N N . LEU A 1 206 ? 24.846 -4.432 -15.128 1.00 52.47 206 LEU A N 1
ATOM 1686 C CA . LEU A 1 206 ? 25.389 -3.189 -15.704 1.00 52.47 206 LEU A CA 1
ATOM 1687 C C . LEU A 1 206 ? 26.130 -3.407 -17.043 1.00 52.47 206 LEU A C 1
ATOM 1689 O O . LEU A 1 206 ? 26.859 -2.540 -17.510 1.00 52.47 206 LEU A O 1
ATOM 1693 N N . GLY A 1 207 ? 26.013 -4.591 -17.655 1.00 50.56 207 GLY A N 1
ATOM 1694 C CA . GLY A 1 207 ? 26.656 -4.922 -18.934 1.00 50.56 207 GLY A CA 1
ATOM 1695 C C . GLY A 1 207 ? 28.177 -5.131 -18.877 1.00 50.56 207 GLY A C 1
ATOM 1696 O O . GLY A 1 207 ? 28.772 -5.501 -19.889 1.00 50.56 207 GLY A O 1
ATOM 1697 N N . ILE A 1 208 ? 28.807 -4.951 -17.711 1.00 58.53 208 ILE A N 1
ATOM 1698 C CA . ILE A 1 208 ? 30.258 -5.070 -17.520 1.00 58.53 208 ILE A CA 1
ATOM 1699 C C . ILE A 1 208 ? 30.678 -6.539 -17.678 1.00 58.53 208 ILE A C 1
ATOM 1701 O O . ILE A 1 208 ? 30.359 -7.405 -16.858 1.00 58.53 208 ILE A O 1
ATOM 1705 N N . ALA A 1 209 ? 31.388 -6.828 -18.771 1.00 57.34 209 ALA A N 1
ATOM 1706 C CA . ALA A 1 209 ? 31.729 -8.178 -19.201 1.00 57.34 209 ALA A CA 1
ATOM 1707 C C . ALA A 1 209 ? 33.245 -8.428 -19.161 1.00 57.34 209 ALA A C 1
ATOM 1709 O O . ALA A 1 209 ? 33.956 -8.145 -20.120 1.00 57.34 209 ALA A O 1
ATOM 1710 N N . PHE A 1 210 ? 33.713 -9.034 -18.067 1.00 62.78 210 PHE A N 1
ATOM 1711 C CA . PHE A 1 210 ? 35.102 -9.478 -17.890 1.00 62.78 210 PHE A CA 1
ATOM 1712 C C . PHE A 1 210 ? 35.596 -10.399 -19.024 1.00 62.78 210 PHE A C 1
ATOM 1714 O O . PHE A 1 210 ? 34.822 -11.218 -19.543 1.00 62.78 210 PHE A O 1
ATOM 1721 N N . VAL A 1 211 ? 36.883 -10.349 -19.368 1.00 67.75 211 VAL A N 1
ATOM 1722 C CA . VAL A 1 211 ? 37.512 -11.284 -20.328 1.00 67.75 211 VAL A CA 1
ATOM 1723 C C . VAL A 1 211 ? 37.704 -12.691 -19.707 1.00 67.75 211 VAL A C 1
ATOM 1725 O O . VAL A 1 211 ? 37.485 -12.863 -18.503 1.00 67.75 211 VAL A O 1
ATOM 1728 N N . PRO A 1 212 ? 38.017 -13.751 -20.483 1.00 59.09 212 PRO A N 1
ATOM 1729 C CA . PRO A 1 212 ? 38.190 -15.107 -19.940 1.00 59.09 212 PRO A CA 1
ATOM 1730 C C . PRO A 1 212 ? 39.235 -15.206 -18.817 1.00 59.09 212 PRO A C 1
ATOM 1732 O O . PRO A 1 212 ? 39.003 -15.882 -17.816 1.00 59.09 212 PRO A O 1
ATOM 1735 N N . GLU A 1 213 ? 40.345 -14.487 -18.953 1.00 64.75 213 GLU A N 1
ATOM 1736 C CA . GLU A 1 213 ? 41.472 -14.473 -18.018 1.00 64.75 213 GLU A CA 1
ATOM 1737 C C . GLU A 1 213 ? 41.072 -13.831 -16.679 1.00 64.75 213 GLU A C 1
ATOM 1739 O O . GLU A 1 213 ? 41.326 -14.385 -15.610 1.00 64.75 213 GLU A O 1
ATOM 1744 N N . GLU A 1 214 ? 40.359 -12.705 -16.740 1.00 62.09 214 GLU A N 1
ATOM 1745 C CA . GLU A 1 214 ? 39.772 -12.006 -15.590 1.00 62.09 214 GLU A CA 1
ATOM 1746 C C . GLU A 1 214 ? 38.764 -12.878 -14.825 1.00 62.09 214 GLU A C 1
ATOM 1748 O O . GLU A 1 214 ? 38.737 -12.885 -13.592 1.00 62.09 214 GLU A O 1
ATOM 1753 N N . LYS A 1 215 ? 37.948 -13.661 -15.543 1.00 56.66 215 LYS A N 1
ATOM 1754 C CA . LYS A 1 215 ? 36.985 -14.594 -14.934 1.00 56.66 215 LYS A CA 1
ATOM 1755 C C . LYS A 1 215 ? 37.680 -15.706 -14.150 1.00 56.66 215 LYS A C 1
ATOM 1757 O O . LYS A 1 215 ? 37.209 -16.059 -13.068 1.00 56.66 215 LYS A O 1
ATOM 1762 N N . GLU A 1 216 ? 38.790 -16.238 -14.657 1.00 51.69 216 GLU A N 1
ATOM 1763 C CA . GLU A 1 216 ? 39.547 -17.277 -13.952 1.00 51.69 216 GLU A CA 1
ATOM 1764 C C . GLU A 1 216 ? 40.359 -16.691 -12.779 1.00 51.69 216 GLU A C 1
ATOM 1766 O O . GLU A 1 216 ? 40.405 -17.302 -11.714 1.00 51.69 216 GLU A O 1
ATOM 1771 N N . GLN A 1 217 ? 40.883 -15.461 -12.889 1.00 64.88 217 GLN A N 1
ATOM 1772 C CA . GLN A 1 217 ? 41.473 -14.735 -11.750 1.00 64.88 217 GLN A CA 1
ATOM 1773 C C . GLN A 1 217 ? 40.467 -14.542 -10.600 1.00 64.88 217 GLN A C 1
ATOM 1775 O O . GLN A 1 217 ? 40.767 -14.881 -9.452 1.00 64.88 217 GLN A O 1
ATOM 1780 N N . LEU A 1 218 ? 39.248 -14.071 -10.902 1.00 60.06 218 LEU A N 1
ATOM 1781 C CA . LEU A 1 218 ? 38.168 -13.948 -9.913 1.00 60.06 218 LEU A CA 1
ATOM 1782 C C . LEU A 1 218 ? 37.814 -15.301 -9.280 1.00 60.06 218 LEU A C 1
ATOM 1784 O O . LEU A 1 218 ? 37.586 -15.377 -8.072 1.00 60.06 218 LEU A O 1
ATOM 1788 N N . ARG A 1 219 ? 37.786 -16.378 -10.072 1.00 54.75 219 ARG A N 1
ATOM 1789 C CA . ARG A 1 219 ? 37.516 -17.736 -9.584 1.00 54.75 219 ARG A CA 1
ATOM 1790 C C . ARG A 1 219 ? 38.589 -18.219 -8.605 1.00 54.75 219 ARG A C 1
ATOM 1792 O O . ARG A 1 219 ? 38.234 -18.730 -7.544 1.00 54.75 219 ARG A O 1
ATOM 1799 N N . ILE 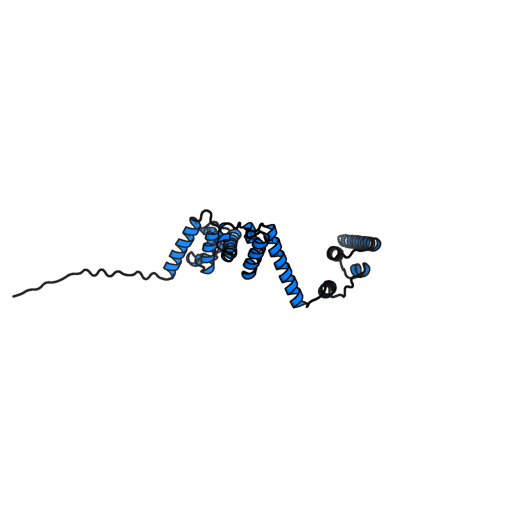A 1 220 ? 39.867 -18.044 -8.941 1.00 59.28 220 ILE A N 1
ATOM 1800 C CA . ILE A 1 220 ? 41.004 -18.456 -8.106 1.00 59.28 220 ILE A CA 1
ATOM 1801 C C . ILE A 1 220 ? 40.977 -17.722 -6.758 1.00 59.28 220 ILE A C 1
ATOM 1803 O O . ILE A 1 220 ? 41.053 -18.367 -5.713 1.00 59.28 220 ILE A O 1
ATOM 1807 N N . GLU A 1 221 ? 40.787 -16.400 -6.751 1.00 65.06 221 GLU A N 1
ATOM 1808 C CA . GLU A 1 221 ? 40.738 -15.624 -5.503 1.00 65.06 221 GLU A CA 1
ATOM 1809 C C . GLU A 1 221 ? 39.484 -15.940 -4.661 1.00 65.06 221 GLU A C 1
ATOM 1811 O O . GLU A 1 221 ? 39.571 -16.015 -3.434 1.00 65.06 221 GLU A O 1
ATOM 1816 N N . ILE A 1 222 ? 38.324 -16.200 -5.280 1.00 60.81 222 ILE A N 1
ATOM 1817 C CA . ILE A 1 222 ? 37.124 -16.65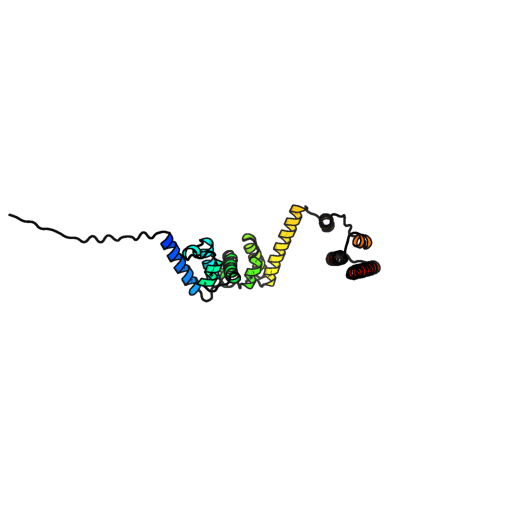6 -4.553 1.00 60.81 222 ILE A CA 1
ATOM 1818 C C . ILE A 1 222 ? 37.362 -18.020 -3.887 1.00 60.81 222 ILE A C 1
ATOM 1820 O O . ILE A 1 222 ? 36.941 -18.210 -2.745 1.00 60.81 222 ILE A O 1
ATOM 1824 N N . LEU A 1 223 ? 38.045 -18.956 -4.554 1.00 51.88 223 LEU A N 1
ATOM 1825 C CA . LEU A 1 223 ? 38.386 -20.262 -3.977 1.00 51.88 223 LEU A CA 1
ATOM 1826 C C . LEU A 1 223 ? 39.402 -20.126 -2.833 1.00 51.88 223 LEU A C 1
ATOM 1828 O O . LEU A 1 223 ? 39.155 -20.636 -1.743 1.00 51.88 223 LEU A O 1
ATOM 1832 N N . ARG A 1 224 ? 40.469 -19.345 -3.026 1.00 71.62 224 ARG A N 1
ATOM 1833 C CA . ARG A 1 224 ? 41.475 -19.038 -1.995 1.00 71.62 224 ARG A CA 1
ATOM 1834 C C . ARG A 1 224 ? 40.863 -18.397 -0.745 1.00 71.62 224 ARG A C 1
ATOM 1836 O O . ARG A 1 224 ? 41.202 -18.766 0.375 1.00 71.62 224 ARG A O 1
ATOM 1843 N N . ARG A 1 225 ? 39.919 -17.463 -0.910 1.00 73.00 225 ARG A N 1
ATOM 1844 C CA . ARG A 1 225 ? 39.184 -16.869 0.222 1.00 73.00 225 ARG A CA 1
ATOM 1845 C C . ARG A 1 225 ? 38.233 -17.859 0.894 1.00 73.00 225 ARG A C 1
ATOM 1847 O O . ARG A 1 225 ? 37.986 -17.717 2.083 1.00 73.00 225 ARG A O 1
ATOM 1854 N N . GLN A 1 226 ? 37.711 -18.852 0.168 1.00 54.69 226 GLN A N 1
ATOM 1855 C CA . GLN A 1 226 ? 36.906 -19.928 0.755 1.00 54.69 226 GLN A CA 1
ATOM 1856 C C . GLN A 1 226 ? 37.761 -20.848 1.628 1.00 54.69 226 GLN A C 1
ATOM 1858 O O . GLN A 1 226 ? 37.342 -21.215 2.719 1.00 54.69 226 GLN A O 1
ATOM 1863 N N . GLU A 1 227 ? 38.960 -21.188 1.162 1.00 57.19 227 GLU A N 1
ATOM 1864 C CA . GLU A 1 227 ? 39.941 -21.983 1.902 1.00 57.19 227 GLU A CA 1
ATOM 1865 C C . GLU A 1 227 ? 40.331 -21.269 3.206 1.00 57.19 227 GLU A C 1
ATOM 1867 O O . GLU A 1 227 ? 40.119 -21.812 4.285 1.00 57.19 227 GLU A O 1
ATOM 1872 N N . GLN A 1 228 ? 40.682 -19.981 3.136 1.00 69.19 228 GLN A N 1
ATOM 1873 C CA . GLN A 1 228 ? 40.951 -19.130 4.308 1.00 69.19 228 GLN A CA 1
ATOM 1874 C C . GLN A 1 228 ? 39.735 -18.834 5.210 1.00 69.19 228 GLN A C 1
ATOM 1876 O O . GLN A 1 228 ? 39.905 -18.276 6.300 1.00 69.19 228 GLN A O 1
ATOM 1881 N N . GLU A 1 229 ? 38.508 -19.086 4.753 1.00 65.25 229 GLU A N 1
ATOM 1882 C CA . GLU A 1 229 ? 37.296 -19.048 5.585 1.00 65.25 229 GLU A CA 1
ATOM 1883 C C . GLU A 1 229 ? 37.096 -20.391 6.305 1.00 65.25 229 GLU A C 1
ATOM 1885 O O . GLU A 1 229 ? 36.657 -20.395 7.451 1.00 65.25 229 GLU A O 1
ATOM 1890 N N . LEU A 1 230 ? 37.479 -21.510 5.680 1.00 55.12 230 LEU A N 1
ATOM 1891 C CA . LEU A 1 230 ? 37.436 -22.853 6.266 1.00 55.12 230 LEU A CA 1
ATOM 1892 C C . LEU A 1 230 ? 38.577 -23.091 7.268 1.00 55.12 230 LEU A C 1
ATOM 1894 O O . LEU A 1 230 ? 38.317 -23.612 8.345 1.00 55.12 230 LEU A O 1
ATOM 1898 N N . GLU A 1 231 ? 39.805 -22.654 6.975 1.00 66.44 231 GLU A N 1
ATOM 1899 C CA . GLU A 1 231 ? 40.971 -22.744 7.878 1.00 66.44 231 GLU A CA 1
ATOM 1900 C C . GLU A 1 231 ? 40.757 -22.045 9.232 1.00 66.44 231 GLU A C 1
ATOM 1902 O O . GLU A 1 231 ? 41.429 -22.368 10.201 1.00 66.44 231 GLU A O 1
ATOM 1907 N N . LYS A 1 232 ? 39.822 -21.087 9.315 1.00 63.16 232 LYS A N 1
ATOM 1908 C CA . LYS A 1 232 ? 39.479 -20.349 10.548 1.00 63.16 232 LYS A CA 1
ATOM 1909 C C . LYS A 1 232 ? 38.338 -20.988 11.349 1.00 63.16 232 LYS A C 1
ATOM 1911 O O . LYS A 1 232 ? 37.867 -20.389 12.315 1.00 63.16 232 LYS A O 1
ATOM 1916 N N . LEU A 1 233 ? 37.854 -22.153 10.917 1.00 50.12 233 LEU A N 1
ATOM 1917 C CA . LEU A 1 233 ? 36.788 -22.928 11.561 1.00 50.12 233 LEU A CA 1
ATOM 1918 C C . LEU A 1 233 ? 37.307 -24.242 12.180 1.00 50.12 233 LEU A C 1
ATOM 1920 O O . LEU A 1 233 ? 36.493 -25.049 12.633 1.00 50.12 233 LEU A O 1
ATOM 1924 N N . TRP A 1 234 ? 38.631 -24.433 12.209 1.00 42.50 234 TRP A N 1
ATOM 1925 C CA . TRP A 1 234 ? 39.353 -25.563 12.806 1.00 42.50 234 TRP A CA 1
ATOM 1926 C C . TRP A 1 234 ? 40.433 -25.068 13.780 1.00 42.50 234 TRP A C 1
ATOM 1928 O O . TRP A 1 234 ? 40.813 -25.877 14.655 1.00 42.50 234 TRP A O 1
#

Solvent-accessible surface area (backbone atoms only — not comparable to full-atom values): 13891 Å² total; per-residue (Å²): 132,88,80,90,88,92,86,83,89,84,84,83,76,83,78,76,79,81,75,52,72,70,56,53,54,49,54,52,46,50,55,47,50,51,51,53,74,67,45,84,87,40,60,51,58,45,8,46,46,55,40,49,40,58,74,76,42,52,46,49,82,76,68,35,94,39,66,51,60,39,34,40,73,77,68,68,34,50,63,74,54,50,54,46,26,28,47,48,22,59,55,40,68,68,42,60,76,91,49,43,90,77,64,56,67,86,63,43,62,77,44,67,83,51,59,74,74,54,41,45,52,39,50,49,57,17,14,57,79,41,79,68,40,84,50,53,65,68,50,39,51,51,42,49,52,60,45,52,48,49,53,51,53,50,56,45,33,74,74,67,40,97,60,55,72,59,57,49,51,16,59,77,69,74,42,90,59,56,103,74,70,44,66,65,58,52,54,72,74,32,94,46,50,68,52,39,56,49,53,60,57,62,40,51,84,71,70,61,74,75,53,77,68,50,52,50,52,54,48,52,54,45,51,54,41,48,49,63,56,52,68,73,76,116

Organism: NCBI:txid2606640

Nearest PDB structures (foldseek):
  5cwp-assembly1_A  TM=1.999E-01  e=1.891E+00  synthetic construct

pLDDT: mean 74.44, std 17.88, range [35.09, 96.56]

Secondary structure (DSSP, 8-state):
--------------------HHHHHHHHHHHHHHHHHH-TT-HHHHHHHHHHHHHH-GGGTTT-SSHHHHHHHHH---HHHHHHHHHHHHHHHHS-HHHHTT--HHHHTTTTTS-HHHHHHHHHHHHHTTTTSPPPHHHHHHHHHHHHHHHHHHHHHHHH-S--HHHHHHHHTTSPPPTT--HHHHHHT--SHHHHHHHHHHHTTTT----HHHHHHHHHHHHHHHHHHHGGG-